Protein 3SBM (pdb70)

CATH classification: 3.40.366.10 (+1 more: 3.30.70.250)

B-factor: mean 16.33, std 6.88, range [7.67, 50.76]

Organism: Sorangium cellulosum (NCBI:txid56)

Structure (mmCIF, N/CA/C/O backbone):
data_3SBM
#
_entry.id   3SBM
#
_cell.length_a   43.030
_cell.length_b   54.010
_cell.length_c   120.710
_cell.angle_alpha   90.00
_cell.angle_beta   90.00
_cell.angle_gamma   90.00
#
_symmetry.space_group_name_H-M   'P 21 21 21'
#
loop_
_entity.id
_entity.type
_entity.pdbx_description
1 polymer 'DisD protein'
2 non-polymer 'ACETATE ION'
3 non-polymer 'HEXAETHYLENE GLYCOL'
4 water water
#
loop_
_atom_site.group_PDB
_atom_site.id
_atom_site.type_symbol
_atom_site.label_atom_id
_atom_site.label_alt_id
_atom_site.label_comp_id
_atom_site.label_asym_id
_atom_site.label_entity_id
_atom_site.label_seq_id
_atom_site.pdbx_PDB_ins_code
_atom_site.Cartn_x
_atom_site.Cartn_y
_atom_site.Cartn_z
_atom_site.occupancy
_atom_site.B_iso_or_equiv
_atom_site.auth_seq_id
_atom_site.auth_comp_id
_atom_site.auth_asym_id
_atom_site.auth_atom_id
_atom_site.pdbx_PDB_model_num
ATOM 1 N N . MET A 1 1 ? 30.510 12.072 32.232 1.00 24.13 1 MET A N 1
ATOM 2 C CA . MET A 1 1 ? 30.181 12.044 30.772 1.00 21.01 1 MET A CA 1
ATOM 3 C C . MET A 1 1 ? 31.206 12.888 30.021 1.00 18.24 1 MET A C 1
ATOM 4 O O . MET A 1 1 ? 31.976 13.606 30.630 1.00 17.63 1 MET A O 1
ATOM 9 N N . LYS A 1 2 ? 31.148 12.822 28.688 1.00 15.64 2 LYS A N 1
ATOM 10 C CA . LYS A 1 2 ? 32.152 13.434 27.791 1.00 14.48 2 LYS A CA 1
ATOM 11 C C . LYS A 1 2 ? 31.469 14.273 26.690 1.00 13.17 2 LYS A C 1
ATOM 12 O O . LYS A 1 2 ? 30.441 13.875 26.172 1.00 13.42 2 LYS A O 1
ATOM 18 N N . ALA A 1 3 ? 32.054 15.415 26.399 1.00 10.81 3 ALA A N 1
ATOM 19 C CA . ALA A 1 3 ? 31.618 16.248 25.301 1.00 10.31 3 ALA A CA 1
ATOM 20 C C . ALA A 1 3 ? 32.768 16.477 24.338 1.00 10.45 3 ALA A C 1
ATOM 21 O O . ALA A 1 3 ? 33.905 16.665 24.762 1.00 12.36 3 ALA A O 1
ATOM 23 N N . TYR A 1 4 ? 32.471 16.498 23.032 1.00 10.03 4 TYR A N 1
ATOM 24 C CA . TYR A 1 4 ? 33.455 16.936 22.021 1.00 10.31 4 TYR A CA 1
ATOM 25 C C . TYR A 1 4 ? 33.155 18.371 21.602 1.00 9.85 4 TYR A C 1
ATOM 26 O O . TYR A 1 4 ? 31.997 18.734 21.422 1.00 10.57 4 TYR A O 1
ATOM 35 N N . MET A 1 5 ? 34.206 19.175 21.512 1.00 9.53 5 MET A N 1
ATOM 36 C CA . MET A 1 5 ? 34.147 20.585 21.196 1.00 9.16 5 MET A CA 1
ATOM 37 C C . MET A 1 5 ? 34.847 20.798 19.848 1.00 9.32 5 MET A C 1
ATOM 38 O O . MET A 1 5 ? 36.016 20.429 19.719 1.00 10.21 5 MET A O 1
ATOM 43 N N . PHE A 1 6 ? 34.198 21.479 18.933 1.00 8.46 6 PHE A N 1
ATOM 44 C CA . PHE A 1 6 ? 34.714 21.635 17.563 1.00 8.88 6 PHE A CA 1
ATOM 45 C C . PHE A 1 6 ? 35.112 23.085 17.313 1.00 7.72 6 PHE A C 1
ATOM 46 O O . PHE A 1 6 ? 34.266 23.961 17.407 1.00 8.18 6 PHE A O 1
ATOM 54 N N . PRO A 1 7 ? 36.388 23.337 16.963 1.00 7.89 7 PRO A N 1
ATOM 55 C CA . PRO A 1 7 ? 36.876 24.724 16.840 1.00 8.83 7 PRO A CA 1
ATOM 56 C C . PRO A 1 7 ? 36.511 25.382 15.526 1.00 9.44 7 PRO A C 1
ATOM 57 O O . PRO A 1 7 ? 36.131 24.720 14.521 1.00 10.46 7 PRO A O 1
ATOM 61 N N . GLY A 1 8 ? 36.595 26.708 15.539 1.00 9.72 8 GLY A N 1
ATOM 62 C CA . GLY A 1 8 ? 36.248 27.522 14.389 1.00 9.57 8 GLY A CA 1
ATOM 63 C C . GLY A 1 8 ? 37.330 28.490 13.981 1.00 8.89 8 GLY A C 1
ATOM 64 O O . GLY A 1 8 ? 38.510 28.318 14.234 1.00 10.22 8 GLY A O 1
ATOM 65 N N . GLN A 1 9 ? 36.888 29.543 13.281 1.00 10.13 9 GLN A N 1
ATOM 66 C CA . GLN A 1 9 ? 37.796 30.541 12.698 1.00 10.75 9 GLN A CA 1
ATOM 67 C C . GLN A 1 9 ? 38.806 31.030 13.722 1.00 11.07 9 GLN A C 1
ATOM 68 O O . GLN A 1 9 ? 38.455 31.357 14.870 1.00 12.71 9 GLN A O 1
ATOM 74 N N . GLY A 1 10 ? 40.056 31.114 13.314 1.00 11.06 10 GLY A N 1
ATOM 75 C CA . GLY A 1 10 ? 41.136 31.550 14.211 1.00 12.48 10 GLY A CA 1
ATOM 76 C C . GLY A 1 10 ? 41.953 30.408 14.753 1.00 13.46 10 GLY A C 1
ATOM 77 O O . GLY A 1 10 ? 43.102 30.615 15.164 1.00 15.66 10 GLY A O 1
ATOM 78 N N . SER A 1 11 ? 41.420 29.185 14.704 1.00 11.61 11 SER A N 1
ATOM 79 C CA . SER A 1 11 ? 42.124 28.033 15.244 1.00 11.71 11 SER A CA 1
ATOM 80 C C . SER A 1 11 ? 42.942 27.305 14.195 1.00 12.19 11 SER A C 1
ATOM 81 O O . SER A 1 11 ? 43.751 26.431 14.523 1.00 13.31 11 SER A O 1
ATOM 84 N N . GLN A 1 12 ? 42.780 27.688 12.936 1.00 11.28 12 GLN A N 1
ATOM 85 C CA . GLN A 1 12 ? 43.484 27.027 11.841 1.00 12.08 12 GLN A CA 1
ATOM 86 C C . GLN A 1 12 ? 44.967 27.281 11.873 1.00 13.21 12 GLN A C 1
ATOM 87 O O . GLN A 1 12 ? 45.439 28.295 12.445 1.00 14.02 12 GLN A O 1
ATOM 93 N N . ALA A 1 13 ? 45.728 26.362 11.286 1.00 12.17 13 ALA A N 1
ATOM 94 C CA . ALA A 1 13 ? 47.167 26.540 11.129 1.00 14.20 13 ALA A CA 1
ATOM 95 C C . ALA A 1 13 ? 47.646 25.705 9.960 1.00 14.28 13 ALA A C 1
ATOM 96 O O . ALA A 1 13 ? 47.121 24.606 9.735 1.00 14.15 13 ALA A O 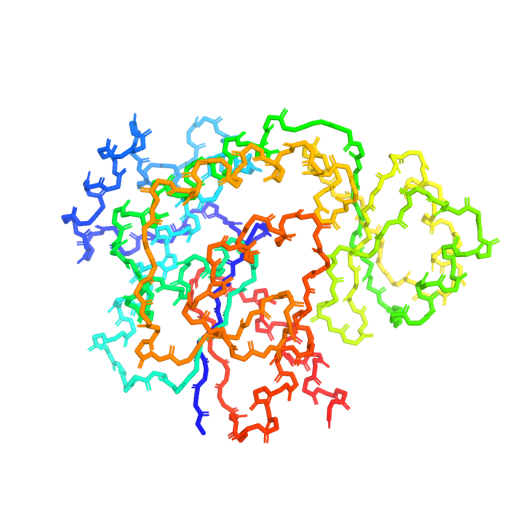1
ATOM 98 N N . LYS A 1 14 ? 48.639 26.187 9.241 1.00 15.83 14 LYS A N 1
ATOM 99 C CA . LYS A 1 14 ? 49.286 25.379 8.249 1.00 16.11 14 LYS A CA 1
ATOM 100 C C . LYS A 1 14 ? 49.779 24.072 8.894 1.00 17.17 14 LYS A C 1
ATOM 101 O O . LYS A 1 14 ? 50.335 24.074 10.025 1.00 18.70 14 LYS A O 1
ATOM 107 N N . GLY A 1 15 ? 49.545 22.958 8.203 1.00 16.93 15 GLY A N 1
ATOM 108 C CA . GLY A 1 15 ? 49.838 21.619 8.702 1.00 17.33 15 GLY A CA 1
ATOM 109 C C . GLY A 1 15 ? 48.674 20.901 9.358 1.00 16.63 15 GLY A C 1
ATOM 110 O O . GLY A 1 15 ? 48.733 19.684 9.622 1.00 17.98 15 GLY A O 1
ATOM 111 N N . MET A 1 16 ? 47.603 21.623 9.630 1.00 14.68 16 MET A N 1
ATOM 112 C CA . MET A 1 16 ? 46.412 21.004 10.222 1.00 15.06 16 MET A CA 1
ATOM 113 C C . MET A 1 16 ? 45.953 19.810 9.395 1.00 16.07 16 MET A C 1
ATOM 114 O O . MET A 1 16 ? 45.914 19.858 8.170 1.00 16.14 16 MET A O 1
ATOM 119 N N . GLY A 1 17 ? 45.583 18.736 10.073 1.00 16.59 17 GLY A N 1
ATOM 120 C CA . GLY A 1 17 ? 44.962 17.610 9.400 1.00 16.83 17 GLY A CA 1
ATOM 121 C C . GLY A 1 17 ? 45.870 16.637 8.699 1.00 18.69 17 GLY A C 1
ATOM 122 O O . GLY A 1 17 ? 45.382 15.702 8.090 1.00 18.79 17 GLY A O 1
ATOM 123 N N . ARG A 1 18 ? 47.182 16.838 8.753 1.00 19.46 18 ARG A N 1
ATOM 124 C CA . ARG A 1 18 ? 48.070 16.112 7.840 1.00 21.80 18 ARG A CA 1
ATOM 125 C C . ARG A 1 18 ? 47.889 14.599 7.846 1.00 21.43 18 ARG A C 1
ATOM 126 O O . ARG A 1 18 ? 47.714 14.034 6.768 1.00 24.12 18 ARG A O 1
ATOM 134 N N . ALA A 1 19 ? 47.809 13.957 9.011 1.00 20.81 19 ALA A N 1
ATOM 135 C CA . ALA A 1 19 ? 47.614 12.488 9.044 1.00 21.06 19 ALA A CA 1
ATOM 136 C C . ALA A 1 19 ? 46.221 11.983 8.566 1.00 19.42 19 ALA A C 1
ATOM 137 O O . ALA A 1 19 ? 46.026 10.860 8.057 1.00 22.05 19 ALA A O 1
ATOM 139 N N . LEU A 1 20 ? 45.249 12.864 8.673 1.00 14.94 20 LEU A N 1
ATOM 140 C CA . LEU A 1 20 ? 43.862 12.504 8.414 1.00 14.37 20 LEU A CA 1
ATOM 141 C C . LEU A 1 20 ? 43.549 12.349 6.918 1.00 14.27 20 LEU A C 1
ATOM 142 O O . LEU A 1 20 ? 42.730 11.525 6.545 1.00 13.72 20 LEU A O 1
ATOM 147 N N . PHE A 1 21 ? 44.223 13.087 6.048 1.00 13.78 21 PHE A N 1
ATOM 148 C CA . PHE A 1 21 ? 43.890 13.013 4.639 1.00 14.26 21 PHE A CA 1
ATOM 149 C C . PHE A 1 21 ? 44.186 11.633 4.093 1.00 15.67 21 PHE A C 1
ATOM 150 O O . PHE A 1 21 ? 43.446 11.121 3.256 1.00 18.50 21 PHE A O 1
ATOM 158 N N . ASP A 1 22 ? 45.258 11.016 4.555 1.00 15.33 22 ASP A N 1
ATOM 159 C CA . ASP A 1 22 ? 45.613 9.680 4.086 1.00 16.67 22 ASP A CA 1
ATOM 160 C C . ASP A 1 22 ? 44.789 8.593 4.756 1.00 14.30 22 ASP A C 1
ATOM 161 O O . ASP A 1 22 ? 44.611 7.521 4.197 1.00 15.58 22 ASP A O 1
ATOM 166 N N . ALA A 1 23 ? 44.259 8.890 5.931 1.00 13.96 23 ALA A N 1
ATOM 167 C CA . ALA A 1 23 ? 43.420 7.931 6.621 1.00 12.94 23 ALA A CA 1
ATOM 168 C C . ALA A 1 23 ? 42.019 7.876 6.069 1.00 12.93 23 ALA A C 1
ATOM 169 O O . ALA A 1 23 ? 41.347 6.867 6.221 1.00 14.34 23 ALA A O 1
ATOM 171 N N . PHE A 1 24 ? 41.568 8.948 5.436 1.00 12.77 24 PHE A N 1
ATOM 172 C CA . PHE A 1 24 ? 40.216 9.045 4.882 1.00 12.80 24 PHE A CA 1
ATOM 173 C C . PHE A 1 24 ? 40.301 9.542 3.439 1.00 11.98 24 PHE A C 1
ATOM 174 O O . PHE A 1 24 ? 39.842 10.633 3.116 1.00 13.10 24 PHE A O 1
ATOM 182 N N . PRO A 1 25 ? 40.879 8.740 2.536 1.00 12.34 25 PRO A N 1
ATOM 183 C CA . PRO A 1 25 ? 41.165 9.235 1.187 1.00 12.58 25 PRO A CA 1
ATOM 184 C C . PRO A 1 25 ? 39.891 9.451 0.377 1.00 11.80 25 PRO A C 1
ATOM 185 O O . PRO A 1 25 ? 39.866 10.388 -0.414 1.00 12.61 25 PRO A O 1
ATOM 189 N N . ALA A 1 26 ? 38.872 8.601 0.522 1.00 11.92 26 ALA A N 1
ATOM 190 C CA . ALA A 1 26 ? 37.626 8.840 -0.237 1.00 12.49 26 ALA A CA 1
ATOM 191 C C . ALA A 1 26 ? 36.963 10.139 0.179 1.00 11.58 26 ALA A C 1
ATOM 192 O O . ALA A 1 26 ? 36.598 10.939 -0.649 1.00 12.13 26 ALA A O 1
ATOM 194 N N . LEU A 1 27 ? 36.808 10.371 1.476 1.00 11.42 27 LEU A N 1
ATOM 195 C CA . LEU A 1 27 ? 36.210 11.630 1.925 1.00 11.49 27 LEU A CA 1
ATOM 196 C C . LEU A 1 27 ? 37.047 12.820 1.517 1.00 11.17 27 LEU A C 1
ATOM 197 O O . LEU A 1 27 ? 36.496 13.871 1.148 1.00 11.06 27 LEU A O 1
ATOM 202 N N . THR A 1 28 ? 38.364 12.713 1.549 1.00 11.33 28 THR A N 1
ATOM 203 C CA . THR A 1 28 ? 39.233 13.817 1.130 1.00 11.30 28 THR A CA 1
ATOM 204 C C . THR A 1 28 ? 38.983 14.130 -0.354 1.00 11.57 28 THR A C 1
ATOM 205 O O . THR A 1 28 ? 38.817 15.298 -0.746 1.00 11.50 28 THR A O 1
ATOM 209 N N . ALA A 1 29 ? 38.891 13.090 -1.191 1.00 11.61 29 ALA A N 1
ATOM 210 C CA . ALA A 1 29 ? 38.668 13.304 -2.618 1.00 12.48 29 ALA A CA 1
ATOM 211 C C . ALA A 1 29 ? 37.283 13.923 -2.865 1.00 12.17 29 ALA A C 1
ATOM 212 O O . ALA A 1 29 ? 37.135 14.774 -3.761 1.00 13.55 29 ALA A O 1
ATOM 214 N N . ARG A 1 30 ? 36.300 13.503 -2.088 1.00 12.11 30 ARG A N 1
ATOM 215 C CA . ARG A 1 30 ? 34.939 14.029 -2.225 1.00 12.30 30 ARG A CA 1
ATOM 216 C C . ARG A 1 30 ? 34.900 15.485 -1.818 1.00 13.15 30 ARG A C 1
ATOM 217 O O . ARG A 1 30 ? 34.199 16.289 -2.436 1.00 14.01 30 ARG A O 1
ATOM 225 N N . ALA A 1 31 ? 35.663 15.863 -0.798 1.00 12.43 31 ALA A N 1
ATOM 226 C CA . ALA A 1 31 ? 35.782 17.277 -0.443 1.00 12.95 31 ALA A CA 1
ATOM 227 C C . ALA A 1 31 ? 36.396 18.058 -1.577 1.00 13.75 31 ALA A C 1
ATOM 228 O O . ALA A 1 31 ? 35.914 19.136 -1.903 1.00 13.52 31 ALA A O 1
ATOM 230 N N . ASP A 1 32 ? 37.450 17.553 -2.175 1.00 14.06 32 ASP A N 1
ATOM 231 C CA . ASP A 1 32 ? 38.066 18.244 -3.329 1.00 15.53 32 ASP A CA 1
ATOM 232 C C . ASP A 1 32 ? 37.073 18.423 -4.445 1.00 16.65 32 ASP A C 1
ATOM 233 O O . ASP A 1 32 ? 37.090 19.431 -5.141 1.00 17.46 32 ASP A O 1
ATOM 238 N N . GLY A 1 33 ? 36.210 17.449 -4.636 1.00 17.03 33 GLY A N 1
ATOM 239 C CA . GLY A 1 33 ? 35.173 17.548 -5.676 1.00 18.38 33 GLY A CA 1
ATOM 240 C C . GLY A 1 33 ? 34.171 18.672 -5.420 1.00 19.04 33 GLY A C 1
ATOM 241 O O . GLY A 1 33 ? 33.854 19.424 -6.329 1.00 21.30 33 GLY A O 1
ATOM 242 N N . VAL A 1 34 ? 33.725 18.816 -4.180 1.00 17.29 34 VAL A N 1
ATOM 243 C CA . VAL A 1 34 ? 32.797 19.889 -3.775 1.00 16.95 34 VAL A CA 1
ATOM 244 C C . VAL A 1 34 ? 33.475 21.262 -3.899 1.00 17.05 34 VAL A C 1
ATOM 245 O O . VAL A 1 34 ? 32.873 22.221 -4.386 1.00 17.26 34 VAL A O 1
ATOM 249 N N . LEU A 1 35 ? 34.751 21.360 -3.526 1.00 15.19 35 LEU A N 1
ATOM 250 C CA . LEU A 1 35 ? 35.423 22.642 -3.355 1.00 16.02 35 LEU A CA 1
ATOM 251 C C . LEU A 1 35 ? 36.091 23.172 -4.603 1.00 15.72 35 LEU A C 1
ATOM 252 O O . LEU A 1 35 ? 36.265 24.372 -4.758 1.00 18.23 35 LEU A O 1
ATOM 257 N N . GLY A 1 36 ? 36.513 22.260 -5.465 1.00 16.09 36 GLY A N 1
ATOM 258 C CA . GLY A 1 36 ? 37.205 22.602 -6.702 1.00 17.53 36 GLY A CA 1
ATOM 259 C C . GLY A 1 36 ? 38.694 22.806 -6.545 1.00 17.55 36 GLY A C 1
ATOM 260 O O . GLY A 1 36 ? 39.350 23.381 -7.421 1.00 20.18 36 GLY A O 1
ATOM 261 N N . TYR A 1 37 ? 39.245 22.382 -5.400 1.00 17.07 37 TYR A N 1
ATOM 262 C CA . TYR A 1 37 ? 40.692 22.480 -5.141 1.00 17.08 37 TYR A CA 1
ATOM 263 C C . TYR A 1 37 ? 41.092 21.377 -4.151 1.00 16.13 37 TYR A C 1
ATOM 264 O O . TYR A 1 37 ? 40.228 20.778 -3.553 1.00 16.68 37 TYR A O 1
ATOM 273 N N . SER A 1 38 ? 42.399 21.154 -3.984 1.00 16.58 38 SER A N 1
ATOM 274 C CA . SER A 1 38 ? 42.924 20.145 -3.058 1.00 16.00 38 SER A CA 1
ATOM 275 C C . SER A 1 38 ? 42.853 20.661 -1.610 1.00 14.25 38 SER A C 1
ATOM 276 O O . SER A 1 38 ? 43.509 21.648 -1.226 1.00 14.59 38 SER A O 1
ATOM 279 N N . ILE A 1 39 ? 42.017 20.021 -0.809 1.00 13.68 39 ILE A N 1
ATOM 280 C CA . ILE A 1 39 ? 41.929 20.364 0.595 1.00 12.79 39 ILE A CA 1
ATOM 281 C C . ILE A 1 39 ? 43.220 19.996 1.344 1.00 13.01 39 ILE A C 1
ATOM 282 O O . ILE A 1 39 ? 43.633 20.695 2.271 1.00 13.67 39 ILE A O 1
ATOM 287 N N . ARG A 1 40 ? 43.852 18.906 0.952 1.00 13.67 40 ARG A N 1
ATOM 288 C CA . ARG A 1 40 ? 45.139 18.548 1.526 1.00 13.96 40 ARG A CA 1
ATOM 289 C C . ARG A 1 40 ? 46.148 19.656 1.277 1.00 15.26 40 ARG A C 1
ATOM 290 O O . ARG A 1 40 ? 46.826 20.068 2.210 1.00 14.44 40 ARG A O 1
ATOM 298 N N . ALA A 1 41 ? 46.268 20.143 0.047 1.00 14.56 41 ALA A N 1
ATOM 299 C CA . ALA A 1 41 ? 47.238 21.164 -0.266 1.00 15.27 41 ALA A CA 1
ATOM 300 C C . ALA A 1 41 ? 46.932 22.446 0.512 1.00 15.80 41 ALA A C 1
ATOM 301 O O . ALA A 1 41 ? 47.849 23.117 1.031 1.00 15.86 41 ALA A O 1
ATOM 303 N N . LEU A 1 42 ? 45.660 22.849 0.579 1.00 13.97 42 LEU A N 1
ATOM 304 C CA . LEU A 1 42 ? 45.333 24.049 1.314 1.00 13.84 42 LEU A CA 1
ATOM 305 C C . LEU A 1 42 ? 45.806 23.974 2.769 1.00 14.55 42 LEU A C 1
ATOM 306 O O . LEU A 1 42 ? 46.380 24.927 3.303 1.00 14.54 42 LEU A O 1
ATOM 311 N N . CYS A 1 43 ? 45.532 22.852 3.410 1.00 14.35 43 CYS A N 1
ATOM 312 C CA . CYS A 1 43 ? 45.829 22.703 4.839 1.00 13.89 43 CYS A CA 1
ATOM 313 C C . CYS A 1 43 ? 47.307 22.487 5.092 1.00 15.13 43 CYS A C 1
ATOM 314 O O . CYS A 1 43 ? 47.826 23.074 6.063 1.00 16.95 43 CYS A O 1
ATOM 317 N N . GLN A 1 44 ? 47.995 21.735 4.230 1.00 16.24 44 GLN A N 1
ATOM 318 C CA . GLN A 1 44 ? 49.383 21.335 4.433 1.00 18.14 44 GLN A CA 1
ATOM 319 C C . GLN A 1 44 ? 50.349 22.414 3.997 1.00 18.99 44 GLN A C 1
ATOM 320 O O . GLN A 1 44 ? 51.348 22.702 4.680 1.00 20.23 44 GLN A O 1
ATOM 326 N N . ASP A 1 45 ? 50.130 22.947 2.798 1.00 17.60 45 ASP A N 1
ATOM 327 C CA . ASP A 1 45 ? 51.064 23.890 2.180 1.00 19.49 45 ASP A CA 1
ATOM 328 C C . ASP A 1 45 ? 50.563 25.326 2.110 1.00 19.42 45 ASP A C 1
ATOM 329 O O . ASP A 1 45 ? 51.361 26.245 1.939 1.00 20.86 45 ASP A O 1
ATOM 334 N N . ASP A 1 46 ? 49.254 25.522 2.163 1.00 19.82 46 ASP A N 1
ATOM 335 C CA . ASP A 1 46 ? 48.658 26.856 1.918 1.00 20.48 46 ASP A CA 1
ATOM 336 C C . ASP A 1 46 ? 49.375 27.641 0.773 1.00 21.55 46 ASP A C 1
ATOM 337 O O . ASP A 1 46 ? 49.835 28.775 0.976 1.00 20.86 46 ASP A O 1
ATOM 342 N N . PRO A 1 47 ? 49.465 27.058 -0.431 1.00 23.46 47 PRO A N 1
ATOM 343 C CA . PRO A 1 47 ? 50.338 27.576 -1.514 1.00 25.61 47 PRO A CA 1
ATOM 344 C C . PRO A 1 47 ? 49.902 28.936 -2.096 1.00 26.09 47 PRO A C 1
ATOM 345 O O . PRO A 1 47 ? 50.693 29.604 -2.774 1.00 27.85 47 PRO A O 1
ATOM 349 N N . ASP A 1 48 ? 48.657 29.327 -1.839 1.00 25.61 48 ASP A N 1
ATOM 350 C CA . ASP A 1 48 ? 48.115 30.618 -2.305 1.00 26.37 48 ASP A CA 1
ATOM 351 C C . ASP A 1 48 ? 47.842 31.579 -1.153 1.00 24.92 48 ASP A C 1
ATOM 352 O O . ASP A 1 48 ? 47.179 32.609 -1.331 1.00 25.30 48 ASP A O 1
ATOM 357 N N . GLN A 1 49 ? 48.324 31.234 0.044 1.00 23.61 49 GLN A N 1
ATOM 358 C CA . GLN A 1 49 ? 48.146 32.035 1.251 1.00 22.74 49 GLN A CA 1
ATOM 359 C C . GLN A 1 49 ? 46.679 32.364 1.520 1.00 23.03 49 GLN A C 1
ATOM 360 O O . GLN A 1 49 ? 46.320 33.499 1.844 1.00 24.36 49 GLN A O 1
ATOM 366 N N . ARG A 1 50 ? 45.818 31.382 1.396 1.00 20.93 50 ARG A N 1
ATOM 367 C CA . ARG A 1 50 ? 44.424 31.708 1.661 1.00 21.69 50 ARG A CA 1
ATOM 368 C C . ARG A 1 50 ? 43.798 30.982 2.808 1.00 19.36 50 ARG A C 1
ATOM 369 O O . ARG A 1 50 ? 42.636 31.230 3.119 1.00 16.14 50 ARG A O 1
ATOM 377 N N . LEU A 1 51 ? 44.561 30.194 3.545 1.00 17.85 51 LEU A N 1
ATOM 378 C CA . LEU A 1 51 ? 44.032 29.493 4.681 1.00 17.96 51 LEU A CA 1
ATOM 379 C C . LEU A 1 51 ? 43.467 30.479 5.735 1.00 17.46 51 LEU A C 1
ATOM 380 O O . LEU A 1 51 ? 42.525 30.133 6.428 1.00 18.35 51 LEU A O 1
ATOM 385 N N . SER A 1 52 ? 43.997 31.713 5.803 1.00 17.45 52 SER A N 1
ATOM 386 C CA . SER A 1 52 ? 43.547 32.756 6.741 1.00 18.30 52 SER A CA 1
ATOM 387 C C . SER A 1 52 ? 42.238 33.468 6.303 1.00 16.28 52 SER A C 1
ATOM 388 O O . SER A 1 52 ? 41.679 34.252 7.053 1.00 18.16 52 SER A O 1
ATOM 391 N N . GLN A 1 53 ? 41.835 33.251 5.057 1.00 13.99 53 GLN A N 1
ATOM 392 C CA . GLN A 1 53 ? 40.655 33.925 4.469 1.00 13.23 53 GLN A CA 1
ATOM 393 C C . GLN A 1 53 ? 39.454 33.003 4.660 1.00 12.38 53 GLN A C 1
ATOM 394 O O . GLN A 1 53 ? 39.483 31.875 4.189 1.00 11.66 53 GLN A O 1
ATOM 400 N N . THR A 1 54 ? 38.398 33.489 5.313 1.00 12.27 54 THR A N 1
ATOM 401 C CA . THR A 1 54 ? 37.335 32.655 5.844 1.00 11.82 54 THR A CA 1
ATOM 402 C C . THR A 1 54 ? 36.620 31.842 4.756 1.00 11.48 54 THR A C 1
ATOM 403 O O . THR A 1 54 ? 36.108 30.775 5.051 1.00 10.47 54 THR A O 1
ATOM 407 N N . GLN A 1 55 ? 36.551 32.315 3.512 1.00 11.31 55 GLN A N 1
ATOM 408 C CA . GLN A 1 55 ? 35.917 31.516 2.432 1.00 12.28 55 GLN A CA 1
ATOM 409 C C . GLN A 1 55 ? 36.657 30.182 2.252 1.00 11.38 55 GLN A C 1
ATOM 410 O O . GLN A 1 55 ? 36.058 29.209 1.800 1.00 12.73 55 GLN A O 1
ATOM 416 N N . PHE A 1 56 ? 37.955 30.161 2.584 1.00 11.40 56 PHE A N 1
ATOM 417 C CA . PHE A 1 56 ? 38.770 28.936 2.560 1.00 11.18 56 PHE A CA 1
ATOM 418 C C . PHE A 1 56 ? 38.937 28.306 3.935 1.00 10.61 56 PHE A C 1
ATOM 419 O O . PHE A 1 56 ? 38.960 27.065 4.068 1.00 11.52 56 PHE A O 1
ATOM 427 N N . THR A 1 57 ? 39.021 29.128 4.984 1.00 10.24 57 THR A N 1
ATOM 428 C CA . THR A 1 57 ? 39.226 28.592 6.299 1.00 9.92 57 THR A CA 1
ATOM 429 C C . THR A 1 57 ? 38.048 27.722 6.680 1.00 9.35 57 THR A C 1
ATOM 430 O O . THR A 1 57 ? 38.217 26.730 7.390 1.00 9.98 57 THR A O 1
ATOM 434 N N . GLN A 1 58 ? 36.817 28.157 6.392 1.00 8.97 58 GLN A N 1
ATOM 435 C CA . GLN A 1 58 ? 35.648 27.420 6.829 1.00 8.93 58 GLN A CA 1
ATOM 436 C C . GLN A 1 58 ? 35.627 25.981 6.295 1.00 9.35 58 GLN A C 1
ATOM 437 O O . GLN A 1 58 ? 35.480 25.036 7.087 1.00 8.85 58 GLN A O 1
ATOM 443 N N . PRO A 1 59 ? 35.813 25.802 4.966 1.00 9.70 59 PRO A N 1
ATOM 444 C CA . PRO A 1 59 ? 35.941 24.406 4.499 1.00 9.96 59 PRO A CA 1
ATOM 445 C C . PRO A 1 59 ? 37.115 23.650 5.117 1.00 9.47 59 PRO A C 1
ATOM 446 O O . PRO A 1 59 ? 36.963 22.451 5.428 1.00 10.19 59 PRO A O 1
ATOM 450 N N . ALA A 1 60 ? 38.276 24.264 5.314 1.00 9.77 60 ALA A N 1
ATOM 451 C CA . ALA A 1 60 ? 39.434 23.571 5.865 1.00 10.75 60 ALA A CA 1
ATOM 452 C C . ALA A 1 60 ? 39.127 23.080 7.271 1.00 10.34 60 ALA A C 1
ATOM 453 O O . ALA A 1 60 ? 39.378 21.937 7.596 1.00 10.67 60 ALA A O 1
ATOM 455 N N . LEU A 1 61 ? 38.570 23.934 8.102 1.00 9.00 61 LEU A N 1
ATOM 456 C CA . LEU A 1 61 ? 38.213 23.571 9.456 1.00 8.53 61 LEU A CA 1
ATOM 457 C C . LEU A 1 61 ? 37.121 22.526 9.443 1.00 8.25 61 LEU A C 1
ATOM 458 O O . LEU A 1 61 ? 37.161 21.586 10.256 1.00 9.32 61 LEU A O 1
ATOM 463 N N . TYR A 1 62 ? 36.086 22.643 8.605 1.00 8.49 62 TYR A N 1
ATOM 464 C CA . TYR A 1 62 ? 35.047 21.638 8.599 1.00 8.76 62 TYR A CA 1
ATOM 465 C C . TYR A 1 62 ? 35.622 20.282 8.265 1.00 8.84 62 TYR A C 1
ATOM 466 O O . TYR A 1 62 ? 35.287 19.273 8.895 1.00 8.64 62 TYR A O 1
ATOM 475 N N . VAL A 1 63 ? 36.463 20.206 7.237 1.00 8.96 63 VAL A N 1
ATOM 476 C CA . VAL A 1 63 ? 37.039 18.894 6.862 1.00 8.96 63 VAL A CA 1
ATOM 477 C C . VAL A 1 63 ? 37.922 18.326 7.969 1.00 9.49 63 VAL A C 1
ATOM 478 O O . VAL A 1 63 ? 37.796 17.171 8.349 1.00 9.76 63 VAL A O 1
ATOM 482 N N . VAL A 1 64 ? 38.815 19.122 8.511 1.00 8.20 64 VAL A N 1
ATOM 483 C CA . VAL A 1 64 ? 39.681 18.633 9.578 1.00 8.77 64 VAL A CA 1
ATOM 484 C C . VAL A 1 64 ? 38.885 18.210 10.800 1.00 9.01 64 VAL A C 1
ATOM 485 O O . VAL A 1 64 ? 39.157 17.156 11.367 1.00 9.13 64 VAL A O 1
ATOM 489 N N . ASN A 1 65 ? 37.908 19.021 11.179 1.00 8.19 65 ASN A N 1
ATOM 490 C CA . ASN A 1 65 ? 37.061 18.654 12.316 1.00 8.67 65 ASN A CA 1
ATOM 491 C C . ASN A 1 65 ? 36.291 17.359 12.063 1.00 9.35 65 ASN A C 1
ATOM 492 O O . ASN A 1 65 ? 36.158 16.514 12.975 1.00 9.72 65 ASN A O 1
ATOM 497 N N . ALA A 1 66 ? 35.770 17.170 10.855 1.00 9.73 66 ALA A N 1
ATOM 498 C CA . ALA A 1 66 ? 34.913 15.996 10.551 1.00 9.20 66 ALA A CA 1
ATOM 499 C C . ALA A 1 66 ? 35.771 14.753 10.537 1.00 10.68 66 ALA A C 1
ATOM 500 O O . ALA A 1 66 ? 35.404 13.708 11.112 1.00 10.88 66 ALA A O 1
ATOM 502 N N . LEU A 1 67 ? 36.923 14.811 9.891 1.00 10.16 67 LEU A N 1
ATOM 503 C CA . LEU A 1 67 ? 37.805 13.664 9.871 1.00 11.77 67 LEU A CA 1
ATOM 504 C C . LEU A 1 67 ? 38.353 13.360 11.255 1.00 10.88 67 LEU A C 1
ATOM 505 O O . LEU A 1 67 ? 38.541 12.186 11.616 1.00 11.07 67 LEU A O 1
ATOM 510 N N . SER A 1 68 ? 38.643 14.393 12.043 1.00 10.22 68 SER A N 1
ATOM 511 C CA . SER A 1 68 ? 39.093 14.195 13.431 1.00 10.19 68 SE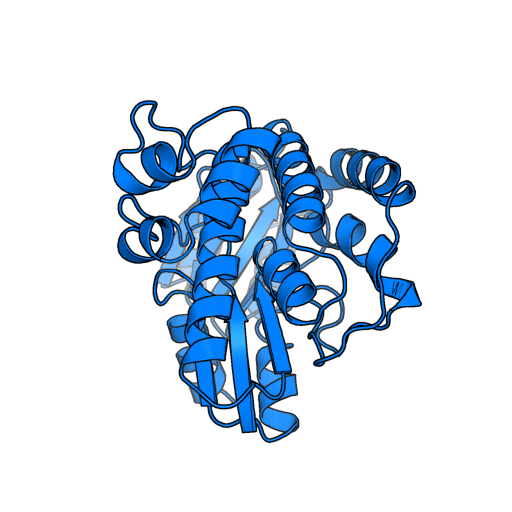R A CA 1
ATOM 512 C C . SER A 1 68 ? 38.022 13.472 14.232 1.00 9.64 68 SER A C 1
ATOM 513 O O . SER A 1 68 ? 38.355 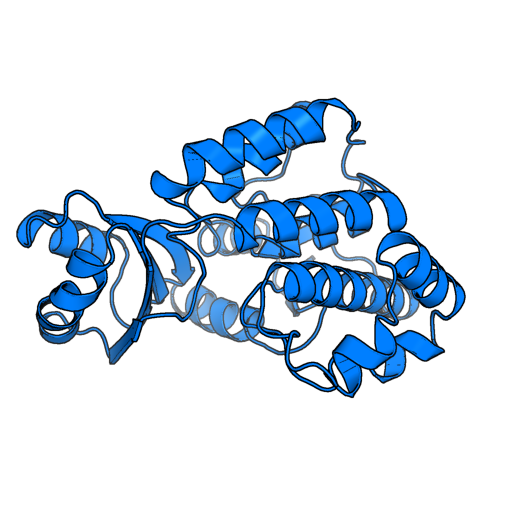12.576 15.022 1.00 10.45 68 SER A O 1
ATOM 516 N N . TYR A 1 69 ? 36.769 13.811 14.013 1.00 9.49 69 TYR A N 1
ATOM 517 C CA . TYR A 1 69 ? 35.654 13.120 14.657 1.00 10.44 69 TYR A CA 1
ATOM 518 C C . TYR A 1 69 ? 35.600 11.658 14.255 1.00 9.84 69 TYR A C 1
ATOM 519 O O . TYR A 1 69 ? 35.449 10.766 15.098 1.00 10.54 69 TYR A O 1
ATOM 528 N N . LEU A 1 70 ? 35.684 11.395 12.949 1.00 10.50 70 LEU A N 1
ATOM 529 C CA . LEU A 1 70 ? 35.664 10.010 12.458 1.00 11.05 70 LEU A CA 1
ATOM 530 C C . LEU A 1 70 ? 36.788 9.186 13.035 1.00 12.00 70 LEU A C 1
ATOM 531 O O . LEU A 1 70 ? 36.602 8.029 13.391 1.00 13.15 70 LEU A O 1
ATOM 536 N N . LYS A 1 71 ? 37.970 9.757 13.178 1.00 11.59 71 LYS A N 1
ATOM 537 C CA . LYS A 1 71 ? 39.093 9.057 13.795 1.00 13.35 71 LYS A CA 1
ATOM 538 C C . LYS A 1 71 ? 38.763 8.787 15.267 1.00 12.36 71 LYS A C 1
ATOM 539 O O . LYS A 1 71 ? 39.000 7.671 15.749 1.00 14.22 71 LYS A O 1
ATOM 545 N N . ARG A 1 72 ? 38.232 9.766 15.995 1.00 12.38 72 ARG A N 1
ATOM 546 C CA . ARG A 1 72 ? 37.863 9.519 17.418 1.00 14.05 72 ARG A CA 1
ATOM 547 C C . ARG A 1 72 ? 36.790 8.448 17.536 1.00 13.86 72 ARG A C 1
ATOM 548 O O . ARG A 1 72 ? 36.851 7.653 18.479 1.00 14.79 72 ARG A O 1
ATOM 556 N N . ARG A 1 73 ? 35.828 8.420 16.629 1.00 14.09 73 ARG A N 1
ATOM 557 C CA . ARG A 1 73 ? 34.762 7.396 16.649 1.00 15.96 73 ARG A CA 1
ATOM 558 C C . ARG A 1 73 ? 35.378 6.003 16.451 1.00 16.92 73 ARG A C 1
ATOM 559 O O . ARG A 1 73 ? 34.912 4.994 17.017 1.00 17.38 73 ARG A O 1
ATOM 567 N N . GLU A 1 74 ? 36.473 5.914 15.712 1.00 16.81 74 GLU A N 1
ATOM 568 C CA . GLU A 1 74 ? 37.145 4.639 15.501 1.00 18.62 74 GLU A CA 1
ATOM 569 C C . GLU A 1 74 ? 37.901 4.174 16.723 1.00 19.03 74 GLU A C 1
ATOM 570 O O . GLU A 1 74 ? 38.129 2.967 16.868 1.00 21.51 74 GLU A O 1
ATOM 576 N N . GLU A 1 75 ? 38.288 5.089 17.614 1.00 18.09 75 GLU A N 1
ATOM 577 C CA . GLU A 1 75 ? 39.268 4.823 18.632 1.00 19.98 75 GLU A CA 1
ATOM 578 C C . GLU A 1 75 ? 38.776 4.882 20.089 1.00 18.67 75 GLU A C 1
ATOM 579 O O . GLU A 1 75 ? 39.388 4.305 20.997 1.00 20.32 75 GLU A O 1
ATOM 585 N N . GLU A 1 76 ? 37.621 5.517 20.296 1.00 18.30 76 GLU A N 1
ATOM 586 C CA . GLU A 1 76 ? 37.107 5.716 21.665 1.00 19.51 76 GLU A CA 1
ATOM 587 C C . GLU A 1 76 ? 35.582 5.638 21.716 1.00 17.91 76 GLU A C 1
ATOM 588 O O . GLU A 1 76 ? 34.921 5.693 20.715 1.00 17.58 76 GLU A O 1
ATOM 594 N N . ALA A 1 77 ? 35.058 5.484 22.931 1.00 18.82 77 ALA A N 1
ATOM 595 C CA . ALA A 1 77 ? 33.616 5.433 23.151 1.00 18.27 77 ALA A CA 1
ATOM 596 C C . ALA A 1 77 ? 32.968 6.729 22.660 1.00 18.16 77 ALA A C 1
ATOM 597 O O . ALA A 1 77 ? 33.611 7.773 22.603 1.00 17.04 77 ALA A O 1
ATOM 599 N N . PRO A 1 78 ? 31.709 6.679 22.274 1.00 17.23 78 PRO A N 1
ATOM 600 C CA . PRO A 1 78 ? 31.049 7.873 21.736 1.00 17.49 78 PRO A CA 1
ATOM 601 C C . PRO A 1 78 ? 30.857 8.962 22.787 1.00 15.12 78 PRO A C 1
ATOM 602 O O . PRO A 1 78 ? 30.710 8.677 23.972 1.00 16.36 78 PRO A O 1
ATOM 606 N N . PRO A 1 79 ? 30.883 10.232 22.349 1.00 14.30 79 PRO A N 1
ATOM 607 C CA . PRO A 1 79 ? 30.607 11.330 23.254 1.00 14.61 79 PRO A CA 1
ATOM 608 C C . PRO A 1 79 ? 29.132 11.390 23.631 1.00 15.12 79 PRO A C 1
ATOM 609 O O . PRO A 1 79 ? 28.282 10.920 22.883 1.00 15.29 79 PRO A O 1
ATOM 613 N N . ASP A 1 80 ? 28.871 11.954 24.780 1.00 13.47 80 ASP A N 1
ATOM 614 C CA . ASP A 1 80 ? 27.514 12.215 25.233 1.00 14.25 80 ASP A CA 1
ATOM 615 C C . ASP A 1 80 ? 26.899 13.486 24.670 1.00 13.05 80 ASP A C 1
ATOM 616 O O . ASP A 1 80 ? 25.673 13.573 24.552 1.00 13.75 80 ASP A O 1
ATOM 621 N N . PHE A 1 81 ? 27.735 14.476 24.371 1.00 11.78 81 PHE A N 1
ATOM 622 C CA . PHE A 1 81 ? 27.271 15.781 23.889 1.00 11.33 81 PHE A CA 1
ATOM 623 C C . PHE A 1 81 ? 28.269 16.327 22.899 1.00 10.40 81 PHE A C 1
ATOM 624 O O . PHE A 1 81 ? 29.454 15.927 22.927 1.00 10.08 81 PHE A O 1
ATOM 632 N N . LEU A 1 82 ? 27.804 17.221 22.039 1.00 9.81 82 LEU A N 1
ATOM 633 C CA . LEU A 1 82 ? 28.634 17.873 21.019 1.00 9.34 82 LEU A CA 1
ATOM 634 C C . LEU A 1 82 ? 28.399 19.365 21.100 1.00 10.14 82 LEU A C 1
ATOM 635 O O . LEU A 1 82 ? 27.269 19.788 21.332 1.00 11.18 82 LEU A O 1
ATOM 640 N N . ALA A 1 83 ? 29.421 20.162 20.850 1.00 9.85 83 ALA A N 1
ATOM 641 C CA . ALA A 1 83 ? 29.249 21.614 20.739 1.00 9.86 83 ALA A CA 1
ATOM 642 C C . ALA A 1 83 ? 30.335 22.165 19.841 1.00 9.38 83 ALA A C 1
ATOM 643 O O . ALA A 1 83 ? 31.487 21.739 19.936 1.00 10.23 83 ALA A O 1
ATOM 645 N N . GLY A 1 84 ? 30.001 23.059 18.950 1.00 8.57 84 GLY A N 1
ATOM 646 C CA . GLY A 1 84 ? 30.992 23.642 18.056 1.00 9.50 84 GLY A CA 1
ATOM 647 C C . GLY A 1 84 ? 30.943 25.140 18.127 1.00 7.67 84 GLY A C 1
ATOM 648 O O . GLY A 1 84 ? 29.874 25.739 18.288 1.00 9.67 84 GLY A O 1
ATOM 649 N N . HIS A 1 85 ? 32.091 25.777 17.922 1.00 8.22 85 HIS A N 1
ATOM 650 C CA . HIS A 1 85 ? 32.189 27.212 17.992 1.00 8.73 85 HIS A CA 1
ATOM 651 C C . HIS A 1 85 ? 31.996 27.804 16.585 1.00 9.67 85 HIS A C 1
ATOM 652 O O . HIS A 1 85 ? 32.924 27.740 15.786 1.00 10.03 85 HIS A O 1
ATOM 659 N N . SER A 1 86 ? 30.812 28.354 16.299 1.00 10.42 86 SER A N 1
ATOM 660 C CA . SER A 1 86 ? 30.462 29.016 15.043 1.00 11.14 86 SER A CA 1
ATOM 661 C C . SER A 1 86 ? 30.613 28.095 13.820 1.00 10.15 86 SER A C 1
ATOM 662 O O . SER A 1 86 ? 29.729 27.284 13.582 1.00 10.61 86 SER A O 1
ATOM 665 N N . LEU A 1 87 ? 31.668 28.162 13.039 1.00 9.77 87 LEU A N 1
ATOM 666 C CA . LEU A 1 87 ? 31.889 27.144 12.014 1.00 9.13 87 LEU A CA 1
ATOM 667 C C . LEU A 1 87 ? 31.820 25.748 12.588 1.00 8.68 87 LEU A C 1
ATOM 668 O O . LEU A 1 87 ? 31.247 24.822 11.992 1.00 9.14 87 LEU A O 1
ATOM 673 N N . GLY A 1 88 ? 32.321 25.564 13.812 1.00 8.28 88 GLY A N 1
ATOM 674 C CA . GLY A 1 88 ? 32.332 24.269 14.451 1.00 9.11 88 GLY A CA 1
ATOM 675 C C . GLY A 1 88 ? 30.977 23.665 14.650 1.00 8.94 88 GLY A C 1
ATOM 676 O O . GLY A 1 88 ? 30.865 22.417 14.792 1.00 10.30 88 GLY A O 1
ATOM 677 N N . GLU A 1 89 ? 29.912 24.477 14.693 1.00 9.24 89 GLU A N 1
ATOM 678 C CA . GLU A 1 89 ? 28.571 23.909 14.781 1.00 10.00 89 GLU A CA 1
ATOM 679 C C . GLU A 1 89 ? 28.275 22.956 13.650 1.00 9.41 89 GLU A C 1
ATOM 680 O O . GLU A 1 89 ? 27.541 21.980 13.819 1.00 10.14 89 GLU A O 1
ATOM 686 N N . PHE A 1 90 ? 28.770 23.256 12.459 1.00 9.80 90 PHE A N 1
ATOM 687 C CA . PHE A 1 90 ? 28.531 22.381 11.291 1.00 9.74 90 PHE A CA 1
ATOM 688 C C . PHE A 1 90 ? 29.184 21.040 11.467 1.00 10.34 90 PHE A C 1
ATOM 689 O O . PHE A 1 90 ? 28.612 20.016 11.094 1.00 10.06 90 PHE A O 1
ATOM 697 N N . SER A 1 91 ? 30.388 21.035 12.020 1.00 10.99 91 SER A N 1
ATOM 698 C CA . SER A 1 91 ? 31.034 19.802 12.407 1.00 11.71 91 SER A CA 1
ATOM 699 C C . SER A 1 91 ? 30.280 19.008 13.433 1.00 10.74 91 SER A C 1
ATOM 700 O O . SER A 1 91 ? 30.159 17.784 13.321 1.00 11.31 91 SER A O 1
ATOM 703 N N . ALA A 1 92 ? 29.744 19.709 14.424 1.00 9.86 92 ALA A N 1
ATOM 704 C CA . ALA A 1 92 ? 28.971 19.057 15.457 1.00 9.91 92 ALA A CA 1
ATOM 705 C C . ALA A 1 92 ? 27.704 18.432 14.872 1.00 9.59 92 ALA A C 1
ATOM 706 O O . ALA A 1 92 ? 27.310 17.298 15.240 1.00 10.69 92 ALA A O 1
ATOM 708 N N . LEU A 1 93 ? 26.998 19.177 14.003 1.00 9.47 93 LEU A N 1
ATOM 709 C CA . LEU A 1 93 ? 25.792 18.651 13.383 1.00 9.49 93 LEU A CA 1
ATOM 710 C C . LEU A 1 93 ? 26.060 17.458 12.471 1.00 9.77 93 LEU A C 1
ATOM 711 O O . LEU A 1 93 ? 25.277 16.500 12.439 1.00 9.84 93 LEU A O 1
ATOM 716 N N . PHE A 1 94 ? 27.167 17.482 11.735 1.00 9.98 94 PHE A N 1
ATOM 717 C CA . PHE A 1 94 ? 27.628 16.285 10.993 1.00 10.46 94 PHE A CA 1
ATOM 718 C C . PHE A 1 94 ? 27.832 15.097 11.928 1.00 10.36 94 PHE A C 1
ATOM 719 O O . PHE A 1 94 ? 27.336 13.990 11.684 1.00 10.84 94 PHE A O 1
ATOM 727 N N . ALA A 1 95 ? 28.527 15.307 13.056 1.00 10.64 95 ALA A N 1
ATOM 728 C CA . ALA A 1 95 ? 28.805 14.226 14.002 1.00 11.47 95 ALA A CA 1
ATOM 729 C C . ALA A 1 95 ? 27.520 13.657 14.584 1.00 11.57 95 ALA A C 1
ATOM 730 O O . ALA A 1 95 ? 27.439 12.466 14.897 1.00 13.21 95 ALA A O 1
ATOM 732 N N . ALA A 1 96 ? 26.496 14.484 14.702 1.00 10.73 96 ALA A N 1
ATOM 733 C CA . ALA A 1 96 ? 25.172 14.098 15.232 1.00 10.23 96 ALA A CA 1
ATOM 734 C C . ALA A 1 96 ? 24.259 13.501 14.172 1.00 11.72 96 ALA A C 1
ATOM 735 O O . ALA A 1 96 ? 23.136 13.115 14.482 1.00 11.76 96 ALA A O 1
ATOM 737 N N . GLY A 1 97 ? 24.716 13.421 12.924 1.00 11.72 97 GLY A N 1
ATOM 738 C CA . GLY A 1 97 ? 23.892 12.778 11.889 1.00 12.42 97 GLY A CA 1
ATOM 739 C C . GLY A 1 97 ? 22.772 13.667 11.340 1.00 12.22 97 GLY A C 1
ATOM 740 O O . GLY A 1 97 ? 21.817 13.185 10.737 1.00 13.11 97 GLY A O 1
ATOM 741 N N . VAL A 1 98 ? 22.884 14.966 11.537 1.00 10.88 98 VAL A N 1
ATOM 742 C CA . VAL A 1 98 ? 21.869 15.907 11.069 1.00 11.13 98 VAL A CA 1
ATOM 743 C C . VAL A 1 98 ? 21.920 16.037 9.537 1.00 11.45 98 VAL A C 1
ATOM 744 O O . VAL A 1 98 ? 20.901 16.270 8.875 1.00 11.67 98 VAL A O 1
ATOM 748 N N . PHE A 1 99 ? 23.116 15.922 8.993 1.00 10.74 99 PHE A N 1
ATOM 749 C CA . PHE A 1 99 ? 23.363 15.871 7.559 1.00 11.49 99 PHE A CA 1
ATOM 750 C C . PHE A 1 99 ? 24.667 15.084 7.336 1.00 11.51 99 PHE A C 1
ATOM 751 O O . PHE A 1 99 ? 25.422 14.871 8.282 1.00 12.07 99 PHE A O 1
ATOM 759 N N . ASP A 1 100 ? 24.911 14.682 6.083 1.00 12.06 100 ASP A N 1
ATOM 760 C CA . ASP A 1 100 ? 26.113 13.932 5.774 1.00 12.44 100 ASP A CA 1
ATOM 761 C C . ASP A 1 100 ? 27.319 14.823 5.451 1.00 11.44 100 ASP A C 1
ATOM 762 O O . ASP A 1 100 ? 27.226 16.053 5.412 1.00 11.06 100 ASP A O 1
ATOM 767 N N . PHE A 1 101 ? 28.462 14.189 5.249 1.00 10.73 101 PHE A N 1
ATOM 768 C CA . PHE A 1 101 ? 29.703 14.907 5.117 1.00 10.47 101 PHE A CA 1
ATOM 769 C C . PHE A 1 101 ? 29.630 15.927 4.029 1.00 11.44 101 PHE A C 1
ATOM 770 O O . PHE A 1 101 ? 29.970 17.103 4.224 1.00 11.09 101 PHE A O 1
ATOM 778 N N . GLU A 1 102 ? 29.189 15.529 2.848 1.00 11.97 102 GLU A N 1
ATOM 779 C CA . GLU A 1 102 ? 29.177 16.414 1.666 1.00 12.36 102 GLU A CA 1
ATOM 780 C C . GLU A 1 102 ? 28.163 17.500 1.779 1.00 12.58 102 GLU A C 1
ATOM 781 O O . GLU A 1 102 ? 28.395 18.581 1.293 1.00 12.60 102 GLU A O 1
ATOM 787 N N . THR A 1 103 ? 27.014 17.229 2.397 1.00 12.20 103 THR A N 1
ATOM 788 C CA . THR A 1 103 ? 26.014 18.250 2.583 1.00 12.73 103 THR A CA 1
ATOM 789 C C . THR A 1 103 ? 26.533 19.352 3.519 1.00 11.98 103 THR A C 1
ATOM 790 O O . THR A 1 103 ? 26.429 20.548 3.248 1.00 12.67 103 THR A O 1
ATOM 794 N N . GLY A 1 104 ? 27.120 18.953 4.635 1.00 11.37 104 GLY A N 1
ATOM 795 C CA . GLY A 1 104 ? 27.726 19.914 5.535 1.00 10.82 104 GLY A CA 1
ATOM 796 C C . GLY A 1 104 ? 28.793 20.759 4.843 1.00 11.07 104 GLY A C 1
ATOM 797 O O . GLY A 1 104 ? 28.905 21.951 5.073 1.00 10.87 104 GLY A O 1
ATOM 798 N N . LEU A 1 105 ? 29.588 20.139 3.981 1.00 10.62 105 LEU A N 1
ATOM 799 C CA . LEU A 1 105 ? 30.623 20.867 3.275 1.00 10.19 105 LEU A CA 1
ATOM 800 C C . LEU A 1 105 ? 30.015 21.899 2.312 1.00 10.31 105 LEU A C 1
ATOM 801 O O . LEU A 1 105 ? 30.518 23.020 2.225 1.00 10.46 105 LEU A O 1
ATOM 806 N N . ALA A 1 106 ? 28.930 21.555 1.625 1.00 10.57 106 ALA A N 1
ATOM 807 C CA . ALA A 1 106 ? 28.251 22.526 0.772 1.00 10.21 106 ALA A CA 1
ATOM 808 C C . ALA A 1 106 ? 27.753 23.732 1.575 1.00 10.56 106 ALA A C 1
ATOM 809 O O . ALA A 1 106 ? 27.868 24.876 1.144 1.00 11.11 106 ALA A O 1
ATOM 811 N N . LEU A 1 107 ? 27.220 23.478 2.778 1.00 10.24 107 LEU A N 1
ATOM 812 C CA . LEU A 1 107 ? 26.695 24.555 3.604 1.00 10.13 107 LEU A CA 1
ATOM 813 C C . LEU A 1 107 ? 27.842 25.470 4.059 1.00 9.27 107 LEU A C 1
ATOM 814 O O . LEU A 1 107 ? 27.690 26.701 4.084 1.00 10.06 107 LEU A O 1
ATOM 819 N N . VAL A 1 108 ? 28.961 24.900 4.478 1.00 10.11 108 VAL A N 1
ATOM 820 C CA . VAL A 1 108 ? 30.085 25.722 4.939 1.00 10.31 108 VAL A CA 1
ATOM 821 C C . VAL A 1 108 ? 30.795 26.449 3.790 1.00 10.19 108 VAL A C 1
ATOM 822 O O . VAL A 1 108 ? 31.301 27.544 3.980 1.00 9.96 108 VAL A O 1
ATOM 826 N N . LYS A 1 109 ? 30.843 25.841 2.613 1.00 10.23 109 LYS A N 1
ATOM 827 C CA . LYS A 1 109 ? 31.354 26.518 1.438 1.00 10.75 109 LYS A CA 1
ATOM 828 C C . LYS A 1 109 ? 30.563 27.790 1.205 1.00 11.20 109 LYS A C 1
ATOM 829 O O . LYS A 1 109 ? 31.114 28.875 1.023 1.00 11.19 109 LYS A O 1
ATOM 835 N N . LYS A 1 110 ? 29.244 27.685 1.212 1.00 10.68 110 LYS A N 1
ATOM 836 C CA . LYS A 1 110 ? 28.412 28.868 1.078 1.00 11.22 110 LYS A CA 1
ATOM 837 C C . LYS A 1 110 ? 28.576 29.871 2.216 1.00 10.42 110 LYS A C 1
ATOM 838 O O . LYS A 1 110 ? 28.697 31.087 1.991 1.00 10.84 110 LYS A O 1
ATOM 844 N N . ARG A 1 111 ? 28.598 29.388 3.448 1.00 9.85 111 ARG A N 1
ATOM 845 C CA . ARG A 1 111 ? 28.740 30.263 4.618 1.00 9.76 111 ARG A CA 1
ATOM 846 C C . ARG A 1 111 ? 30.028 31.061 4.508 1.00 10.57 111 ARG A C 1
ATOM 847 O O . ARG A 1 111 ? 30.047 32.280 4.703 1.00 11.07 111 ARG A O 1
ATOM 855 N N . GLY A 1 112 ? 31.115 30.387 4.144 1.00 10.15 112 GLY A N 1
ATOM 856 C CA . GLY A 1 112 ? 32.402 31.075 4.016 1.00 11.51 112 GLY A CA 1
ATOM 857 C C . GLY A 1 112 ? 32.402 32.080 2.906 1.00 11.81 112 GLY A C 1
ATOM 858 O O . GLY A 1 112 ? 33.035 33.138 3.028 1.00 11.63 112 GLY A O 1
ATOM 859 N N . GLU A 1 113 ? 31.779 31.732 1.774 1.00 11.16 113 GLU A N 1
ATOM 860 C CA . GLU A 1 113 ? 31.661 32.659 0.649 1.00 13.36 113 GLU A CA 1
ATOM 861 C C . GLU A 1 113 ? 30.930 33.931 1.076 1.00 13.21 113 GLU A C 1
ATOM 862 O O . GLU A 1 113 ? 31.401 35.040 0.846 1.00 13.07 113 GLU A O 1
ATOM 868 N N . LEU A 1 114 ? 29.785 33.761 1.719 1.00 12.60 114 LEU A N 1
ATOM 869 C CA . LEU A 1 114 ? 28.969 34.911 2.107 1.00 12.98 114 LEU A CA 1
ATOM 870 C C . LEU A 1 114 ? 29.685 35.758 3.156 1.00 12.46 114 LEU A C 1
ATOM 871 O O . LEU A 1 114 ? 29.657 36.989 3.125 1.00 12.82 114 LEU A O 1
ATOM 876 N N . MET A 1 115 ? 30.331 35.118 4.125 1.00 11.35 115 MET A N 1
ATOM 877 C CA . MET A 1 115 ? 30.996 35.868 5.193 1.00 11.61 115 MET A CA 1
ATOM 878 C C . MET A 1 115 ? 32.246 36.543 4.641 1.00 11.77 115 MET A C 1
ATOM 879 O O . MET A 1 115 ? 32.539 37.680 5.025 1.00 12.84 115 MET A O 1
ATOM 884 N N . GLY A 1 116 ? 32.979 35.891 3.738 1.00 12.35 116 GLY A N 1
ATOM 885 C CA . GLY A 1 116 ? 34.189 36.484 3.162 1.00 13.29 116 GLY A CA 1
ATOM 886 C C . GLY A 1 116 ? 33.863 37.649 2.254 1.00 14.91 116 GLY A C 1
ATOM 887 O O . GLY A 1 116 ? 34.711 38.539 2.061 1.00 16.43 116 GLY A O 1
ATOM 888 N N . ASP A 1 117 ? 32.689 37.619 1.633 1.00 14.54 117 ASP A N 1
ATOM 889 C CA . ASP A 1 117 ? 32.260 38.709 0.750 1.00 16.68 117 ASP A CA 1
ATOM 890 C C . ASP A 1 117 ? 31.591 39.870 1.460 1.00 16.31 117 ASP A C 1
ATOM 891 O O . ASP A 1 117 ? 31.408 40.946 0.859 1.00 16.63 117 ASP A O 1
ATOM 896 N N . ALA A 1 118 ? 31.230 39.682 2.729 1.00 14.29 118 ALA A N 1
ATOM 897 C CA . ALA A 1 118 ? 30.578 40.736 3.514 1.00 15.42 118 ALA A CA 1
ATOM 898 C C . ALA A 1 118 ? 31.582 41.848 3.769 1.00 15.87 118 ALA A C 1
ATOM 899 O O . ALA A 1 118 ? 32.791 41.622 3.814 1.00 17.79 118 ALA A O 1
ATOM 901 N N . ARG A 1 119 ? 31.100 43.058 3.885 1.00 18.19 119 ARG A N 1
ATOM 902 C CA . ARG A 1 119 ? 31.964 44.140 4.297 1.00 18.23 119 ARG A CA 1
ATOM 903 C C . ARG A 1 119 ? 31.155 45.059 5.209 1.00 19.42 119 ARG A C 1
ATOM 904 O O . ARG A 1 119 ? 29.909 45.115 5.198 1.00 21.67 119 ARG A O 1
ATOM 912 N N . GLY A 1 120 ? 31.886 45.747 6.051 1.00 19.01 120 GLY A N 1
ATOM 913 C CA . GLY A 1 120 ? 31.264 46.638 7.010 1.00 17.62 120 GLY A CA 1
ATOM 914 C C . GLY A 1 120 ? 31.618 46.168 8.393 1.00 15.79 120 GLY A C 1
ATOM 915 O O . GLY A 1 120 ? 31.247 45.054 8.782 1.00 16.53 120 GLY A O 1
ATOM 916 N N . GLY A 1 121 ? 32.388 47.010 9.080 1.00 15.16 121 GLY A N 1
ATOM 917 C CA . GLY A 1 121 ? 32.718 46.804 10.465 1.00 13.46 121 GLY A CA 1
ATOM 918 C C . GLY A 1 121 ? 33.951 45.981 10.686 1.00 13.17 121 GLY A C 1
ATOM 919 O O . GLY A 1 121 ? 34.593 45.518 9.729 1.00 15.34 121 GLY A O 1
ATOM 920 N N . GLY A 1 122 ? 34.255 45.775 11.971 1.00 12.95 122 GLY A N 1
ATOM 921 C CA . GLY A 1 122 ? 35.393 44.998 12.416 1.00 11.75 122 GLY A CA 1
ATOM 922 C C . GLY A 1 122 ? 35.144 44.387 13.777 1.00 11.70 122 GLY A C 1
ATOM 923 O O . GLY A 1 122 ? 34.021 44.432 14.258 1.00 10.69 122 GLY A O 1
ATOM 924 N N . MET A 1 123 ? 36.181 43.779 14.352 1.00 11.02 123 MET A N 1
ATOM 925 C CA . MET A 1 123 ? 36.024 43.015 15.586 1.00 11.49 123 MET A CA 1
ATOM 926 C C . MET A 1 123 ? 37.261 43.142 16.452 1.00 11.44 123 MET A C 1
ATOM 927 O O . MET A 1 123 ? 38.372 43.356 15.949 1.00 12.38 123 MET A O 1
ATOM 932 N N . ALA A 1 124 ? 37.066 43.011 17.775 1.00 10.02 124 ALA A N 1
ATOM 933 C CA . ALA A 1 124 ? 38.181 42.953 18.715 1.00 10.27 124 ALA A CA 1
ATOM 934 C C . ALA A 1 124 ? 37.960 41.878 19.767 1.00 10.19 124 ALA A C 1
ATOM 935 O O . ALA A 1 124 ? 36.875 41.763 20.334 1.00 10.01 124 ALA A O 1
ATOM 937 N N . ALA A 1 125 ? 39.013 41.106 20.004 1.00 10.20 125 ALA A N 1
ATOM 938 C CA . ALA A 1 125 ? 39.051 40.126 21.096 1.00 10.87 125 ALA A CA 1
ATOM 939 C C . ALA A 1 125 ? 39.602 40.754 22.362 1.00 10.76 125 ALA A C 1
ATOM 940 O O . ALA A 1 125 ? 40.632 41.390 22.295 1.00 11.24 125 ALA A O 1
ATOM 942 N N . VAL A 1 126 ? 38.870 40.620 23.461 1.00 10.46 126 VAL A N 1
ATOM 943 C CA . VAL A 1 126 ? 39.194 41.281 24.724 1.00 10.38 126 VAL A CA 1
ATOM 944 C C . VAL A 1 126 ? 39.453 40.215 25.794 1.00 10.95 126 VAL A C 1
ATOM 945 O O . VAL A 1 126 ? 38.647 39.278 25.939 1.00 11.08 126 VAL A O 1
ATOM 949 N N . ILE A 1 127 ? 40.551 40.346 26.535 1.00 12.03 127 ILE A N 1
ATOM 950 C CA . ILE A 1 127 ? 40.869 39.440 27.650 1.00 12.60 127 ILE A CA 1
ATOM 951 C C . ILE A 1 127 ? 40.921 40.288 28.902 1.00 11.83 127 ILE A C 1
ATOM 952 O O . ILE A 1 127 ? 41.663 41.280 28.950 1.00 13.14 127 ILE A O 1
ATOM 957 N N . GLY A 1 128 ? 40.222 39.846 29.935 1.00 12.28 128 GLY A N 1
ATOM 958 C CA . GLY A 1 128 ? 40.324 40.431 31.266 1.00 12.89 128 GLY A CA 1
ATOM 959 C C . GLY A 1 128 ? 39.087 41.084 31.856 1.00 13.96 128 GLY A C 1
ATOM 960 O O . GLY A 1 128 ? 39.108 41.510 33.026 1.00 16.05 128 GLY A O 1
ATOM 961 N N . LEU A 1 129 ? 38.034 41.229 31.038 1.00 12.83 129 LEU A N 1
ATOM 962 C CA . LEU A 1 129 ? 36.806 41.934 31.442 1.00 12.93 129 LEU A CA 1
ATOM 963 C C . LEU A 1 129 ? 35.640 40.989 31.359 1.00 13.32 129 LEU A C 1
ATOM 964 O O . LEU A 1 129 ? 35.530 40.232 30.396 1.00 14.22 129 LEU A O 1
ATOM 969 N N . ASP A 1 130 ? 34.752 41.057 32.337 1.00 13.84 130 ASP A N 1
ATOM 970 C CA . ASP A 1 130 ? 33.546 40.272 32.262 1.00 14.14 130 ASP A CA 1
ATOM 971 C C . ASP A 1 130 ? 32.475 40.916 31.350 1.00 12.68 130 ASP A C 1
ATOM 972 O O . ASP A 1 130 ? 32.599 42.075 30.953 1.00 12.81 130 ASP A O 1
ATOM 977 N N . GLU A 1 131 ? 31.434 40.168 31.007 1.00 12.64 131 GLU A N 1
ATOM 978 C CA . GLU A 1 131 ? 30.382 40.637 30.091 1.00 12.45 131 GLU A CA 1
ATOM 979 C C . GLU A 1 131 ? 29.720 41.916 30.533 1.00 12.50 131 GLU A C 1
ATOM 980 O O . GLU A 1 131 ? 29.521 42.815 29.741 1.00 11.68 131 GLU A O 1
ATOM 986 N N . GLU A 1 132 ? 29.372 41.991 31.799 1.00 11.63 132 GLU A N 1
ATOM 987 C CA . GLU A 1 132 ? 28.668 43.179 32.260 1.00 12.07 132 GLU A CA 1
ATOM 988 C C . GLU A 1 132 ? 29.582 44.401 32.225 1.00 11.10 132 GLU A C 1
ATOM 989 O O . GLU A 1 132 ? 29.151 45.494 31.885 1.00 11.40 132 GLU A O 1
ATOM 995 N N . ARG A 1 133 ? 30.862 44.222 32.505 1.00 11.11 133 ARG A N 1
ATOM 996 C CA . ARG A 1 133 ? 31.800 45.331 32.384 1.00 10.61 133 ARG A CA 1
ATOM 997 C C . ARG A 1 133 ? 31.965 45.769 30.928 1.00 9.82 133 ARG A C 1
ATOM 998 O O . ARG A 1 133 ? 32.021 46.968 30.662 1.00 10.47 133 ARG A O 1
ATOM 1006 N N . VAL A 1 134 ? 32.054 44.840 29.996 1.00 10.05 134 VAL A N 1
ATOM 1007 C CA . VAL A 1 134 ? 32.123 45.172 28.584 1.00 9.85 134 VAL A CA 1
ATOM 1008 C C . VAL A 1 134 ? 30.888 45.967 28.192 1.00 10.26 134 VAL A C 1
ATOM 1009 O O . VAL A 1 134 ? 30.975 46.996 27.533 1.00 11.01 134 VAL A O 1
ATOM 1013 N N . ARG A 1 135 ? 29.704 45.501 28.572 1.00 10.04 135 ARG A N 1
ATOM 1014 C CA . ARG A 1 135 ? 28.489 46.213 28.266 1.00 11.18 135 ARG A CA 1
ATOM 1015 C C . ARG A 1 135 ? 28.488 47.614 28.804 1.00 10.95 135 ARG A C 1
ATOM 1016 O O . ARG A 1 135 ? 28.071 48.568 28.121 1.00 11.54 135 ARG A O 1
ATOM 1024 N N . GLU A 1 136 ? 28.901 47.774 30.051 1.00 11.13 136 GLU A N 1
ATOM 1025 C CA . GLU A 1 136 ? 28.990 49.076 30.677 1.00 11.64 136 GLU A CA 1
ATOM 1026 C C . GLU A 1 136 ? 29.928 50.001 29.899 1.00 12.07 136 GLU A C 1
ATOM 1027 O O . GLU A 1 136 ? 29.624 51.176 29.666 1.00 12.88 136 GLU A O 1
ATOM 1033 N N . LEU A 1 137 ? 31.077 49.472 29.521 1.00 11.28 137 LEU A N 1
ATOM 1034 C CA . LEU A 1 137 ? 32.039 50.306 28.765 1.00 12.11 137 LEU A CA 1
ATOM 1035 C C . LEU A 1 137 ? 31.501 50.741 27.399 1.00 11.83 137 LEU A C 1
ATOM 1036 O O . LEU A 1 137 ? 31.729 51.906 26.986 1.00 12.43 137 LEU A O 1
ATOM 1041 N N . LEU A 1 138 ? 30.805 49.854 26.691 1.00 10.64 138 LEU A N 1
ATOM 1042 C CA . LEU A 1 138 ? 30.185 50.263 25.433 1.00 11.68 138 LEU A CA 1
ATOM 1043 C C . LEU A 1 138 ? 29.198 51.387 25.641 1.00 13.66 138 LEU A C 1
ATOM 1044 O O . LEU A 1 138 ? 29.174 52.381 24.900 1.00 14.54 138 LEU A O 1
ATOM 1049 N N . ASP A 1 139 ? 28.370 51.246 26.669 1.00 12.43 139 ASP A N 1
ATOM 1050 C CA . ASP A 1 139 ? 27.367 52.261 26.978 1.00 14.30 139 ASP A CA 1
ATOM 1051 C C . ASP A 1 139 ? 28.041 53.571 27.360 1.00 13.57 139 ASP A C 1
ATOM 1052 O O . ASP A 1 139 ? 27.727 54.626 26.819 1.00 14.64 139 ASP A O 1
ATOM 1057 N N . GLN A 1 140 ? 28.949 53.554 28.324 1.00 13.84 140 GLN A N 1
ATOM 1058 C CA . GLN A 1 140 ? 29.548 54.776 28.853 1.00 15.32 140 GLN A CA 1
ATOM 1059 C C . GLN A 1 140 ? 30.371 55.539 27.812 1.00 15.48 140 GLN A C 1
ATOM 1060 O O . GLN A 1 140 ? 30.539 56.761 27.913 1.00 17.13 140 GLN A O 1
ATOM 1066 N N . ASN A 1 141 ? 30.897 54.818 26.825 1.00 13.75 141 ASN A N 1
ATOM 1067 C CA . ASN A 1 141 ? 31.752 55.465 25.815 1.00 13.84 141 ASN A CA 1
ATOM 1068 C C . ASN A 1 141 ? 31.013 55.745 24.521 1.00 16.03 141 ASN A C 1
ATOM 1069 O O . ASN A 1 141 ? 31.608 56.124 23.506 1.00 15.80 141 ASN A O 1
ATOM 1074 N N . GLY A 1 142 ? 29.691 55.563 24.525 1.00 15.23 142 GLY A N 1
ATOM 1075 C CA . GLY A 1 142 ? 28.855 55.978 23.371 1.00 15.73 142 GLY A CA 1
ATOM 1076 C C . GLY A 1 142 ? 29.082 55.135 22.136 1.00 15.85 142 GLY A C 1
ATOM 1077 O O . GLY A 1 142 ? 28.904 55.590 21.014 1.00 17.81 142 GLY A O 1
ATOM 1078 N N . ALA A 1 143 ? 29.486 53.881 22.318 1.00 14.19 143 ALA A N 1
ATOM 1079 C CA . ALA A 1 143 ? 29.717 53.015 21.176 1.00 13.96 143 ALA A CA 1
ATOM 1080 C C . ALA A 1 143 ? 28.457 52.254 20.781 1.00 15.89 143 ALA A C 1
ATOM 1081 O O . ALA A 1 143 ? 28.340 51.017 20.918 1.00 17.91 143 ALA A O 1
ATOM 1083 N N . THR A 1 144 ? 27.544 53.007 20.167 1.00 16.11 144 THR A N 1
ATOM 1084 C CA . THR A 1 144 ? 26.206 52.495 19.875 1.00 17.16 144 THR A CA 1
ATOM 1085 C C . THR A 1 144 ? 26.165 51.598 18.644 1.00 17.53 144 THR A C 1
ATOM 1086 O O . THR A 1 144 ? 25.127 51.014 18.338 1.00 19.82 144 THR A O 1
ATOM 1090 N N . ALA A 1 145 ? 27.280 51.439 17.944 1.00 13.78 145 ALA A N 1
ATOM 1091 C CA . ALA A 1 145 ? 27.310 50.576 16.803 1.00 13.90 145 ALA A CA 1
ATOM 1092 C C . ALA A 1 145 ? 28.222 49.368 17.043 1.00 12.46 145 ALA A C 1
ATOM 1093 O O . ALA A 1 145 ? 28.729 48.787 16.106 1.00 13.24 145 ALA A O 1
ATOM 1095 N N . VAL A 1 146 ? 28.365 48.972 18.308 1.00 11.29 146 VAL A N 1
ATOM 1096 C CA . VAL A 1 146 ? 29.150 47.800 18.672 1.00 11.17 146 VAL A CA 1
ATOM 1097 C C . VAL A 1 146 ? 28.288 46.817 19.460 1.00 13.25 146 VAL A C 1
ATOM 1098 O O . VAL A 1 146 ? 27.622 47.206 20.414 1.00 14.04 146 VAL A O 1
ATOM 1102 N N . ASP A 1 147 ? 28.375 45.556 19.058 1.00 13.02 147 ASP A N 1
ATOM 1103 C CA . ASP A 1 147 ? 27.615 44.424 19.626 1.00 14.23 147 ASP A CA 1
ATOM 1104 C C . ASP A 1 147 ? 28.623 43.461 20.302 1.00 13.12 147 ASP A C 1
ATOM 1105 O O . ASP A 1 147 ? 29.825 43.441 19.998 1.00 12.26 147 ASP A O 1
ATOM 1110 N N . ILE A 1 148 ? 28.157 42.668 21.256 1.00 13.17 148 ILE A N 1
ATOM 1111 C CA . ILE A 1 148 ? 28.954 41.511 21.723 1.00 12.87 148 ILE A CA 1
ATOM 1112 C C . ILE A 1 148 ? 28.786 40.363 20.716 1.00 12.23 148 ILE A C 1
ATOM 1113 O O . ILE A 1 148 ? 27.668 39.877 20.458 1.00 14.69 148 ILE A O 1
ATOM 1118 N N . ALA A 1 149 ? 29.899 39.899 20.147 1.00 10.99 149 ALA A N 1
ATOM 1119 C CA . ALA A 1 149 ? 29.942 38.820 19.156 1.00 9.64 149 ALA A CA 1
ATOM 1120 C C . ALA A 1 149 ? 30.177 37.454 19.753 1.00 10.12 149 ALA A C 1
ATOM 1121 O O . ALA A 1 149 ? 29.588 36.477 19.262 1.00 9.63 149 ALA A O 1
ATOM 1123 N N . ASN A 1 150 ? 31.051 37.343 20.751 1.00 9.43 150 ASN A N 1
ATOM 1124 C CA . ASN A 1 150 ? 31.335 36.053 21.390 1.00 9.44 150 ASN A CA 1
ATOM 1125 C C . ASN A 1 150 ? 31.381 36.257 22.876 1.00 8.24 150 ASN A C 1
ATOM 1126 O O . ASN A 1 150 ? 32.059 37.169 23.327 1.00 8.89 150 ASN A O 1
ATOM 1131 N N . LEU A 1 151 ? 30.758 35.358 23.618 1.00 8.85 151 LEU A N 1
ATOM 1132 C CA . LEU A 1 151 ? 30.942 35.215 25.056 1.00 9.56 151 LEU A CA 1
ATOM 1133 C C . LEU A 1 151 ? 31.698 33.913 25.267 1.00 8.73 151 LEU A C 1
ATOM 1134 O O . LEU A 1 151 ? 31.091 32.837 25.249 1.00 9.80 151 LEU A O 1
ATOM 1139 N N . ASN A 1 152 ? 33.014 33.982 25.318 1.00 9.03 152 ASN A N 1
ATOM 1140 C CA . ASN A 1 152 ? 33.884 32.795 25.230 1.00 9.42 152 ASN A CA 1
ATOM 1141 C C . ASN A 1 152 ? 34.283 32.201 26.559 1.00 9.76 152 ASN A C 1
ATOM 1142 O O . ASN A 1 152 ? 34.410 30.969 26.668 1.00 10.76 152 ASN A O 1
ATOM 1147 N N . SER A 1 153 ? 34.550 33.033 27.554 1.00 10.08 153 SER A N 1
ATOM 1148 C CA . SER A 1 153 ? 34.798 32.595 28.926 1.00 10.37 153 SER A CA 1
ATOM 1149 C C . SER A 1 153 ? 34.475 33.754 29.838 1.00 12.00 153 SER A C 1
ATOM 1150 O O . SER A 1 153 ? 34.142 34.859 29.366 1.00 11.60 153 SER A O 1
ATOM 1153 N N . PRO A 1 154 ? 34.606 33.572 31.153 1.00 12.53 154 PRO A N 1
ATOM 1154 C CA . PRO A 1 154 ? 34.241 34.675 32.033 1.00 14.07 154 PRO A CA 1
ATOM 1155 C C . PRO A 1 154 ? 35.067 35.937 31.811 1.00 13.79 154 PRO A C 1
ATOM 1156 O O . PRO A 1 154 ? 34.601 37.028 32.191 1.00 16.56 154 PRO A O 1
ATOM 1160 N N . SER A 1 155 ? 36.259 35.822 31.259 1.00 12.78 155 SER A N 1
ATOM 1161 C CA . SER A 1 155 ? 37.130 36.946 30.985 1.00 13.99 155 SER A CA 1
ATOM 1162 C C . SER A 1 155 ? 37.485 37.150 29.525 1.00 12.45 155 SER A C 1
ATOM 1163 O O . SER A 1 155 ? 38.426 37.872 29.231 1.00 13.20 155 SER A O 1
ATOM 1166 N N . GLN A 1 156 ? 36.799 36.479 28.596 1.00 11.36 156 GLN A N 1
ATOM 1167 C CA . GLN A 1 156 ? 37.132 36.505 27.185 1.00 11.29 156 GLN A CA 1
ATOM 1168 C C . GLN A 1 156 ? 35.857 36.795 26.405 1.00 9.90 156 GLN A C 1
ATOM 1169 O O . GLN A 1 156 ? 34.917 35.960 26.374 1.00 10.14 156 GLN A O 1
ATOM 1175 N N . VAL A 1 157 ? 35.809 37.974 25.804 1.00 10.43 157 VAL A N 1
ATOM 1176 C CA . VAL A 1 157 ? 34.673 38.467 25.068 1.00 11.01 157 VAL A CA 1
ATOM 1177 C C . VAL A 1 157 ? 35.166 39.074 23.773 1.00 11.10 157 VAL A C 1
ATOM 1178 O O . VAL A 1 157 ? 36.193 39.739 23.772 1.00 11.99 157 VAL A O 1
ATOM 1182 N N . VAL A 1 158 ? 34.476 38.815 22.673 1.00 9.65 158 VAL A N 1
ATOM 1183 C CA . VAL A 1 158 ? 34.763 39.452 21.372 1.00 9.21 158 VAL A CA 1
ATOM 1184 C C . VAL A 1 158 ? 33.641 40.420 21.068 1.00 9.16 158 VAL A C 1
ATOM 1185 O O . VAL A 1 158 ? 32.467 40.086 21.168 1.00 9.98 158 VAL A O 1
ATOM 1189 N N . ILE A 1 159 ? 34.007 41.652 20.731 1.00 8.58 159 ILE A N 1
ATOM 1190 C CA . ILE A 1 159 ? 33.079 42.711 20.361 1.00 8.51 159 ILE A CA 1
ATOM 1191 C C . ILE A 1 159 ? 33.179 42.916 18.834 1.00 8.88 159 ILE A C 1
ATOM 1192 O O . ILE A 1 159 ? 34.173 42.600 18.229 1.00 9.38 159 ILE A O 1
ATOM 1197 N N . SER A 1 160 ? 32.127 43.471 18.269 1.00 9.43 160 SER A N 1
ATOM 1198 C CA . SER A 1 160 ? 32.009 43.531 16.822 1.00 9.09 160 SER A CA 1
ATOM 1199 C C . SER A 1 160 ? 31.112 44.685 16.411 1.00 10.53 160 SER A C 1
ATOM 1200 O O . SER A 1 160 ? 30.005 44.833 16.948 1.00 10.82 160 SER A O 1
ATOM 1203 N N . GLY A 1 161 ? 31.556 45.507 15.441 1.00 10.27 161 GLY A N 1
ATOM 1204 C CA . GLY A 1 161 ? 30.758 46.611 14.965 1.00 10.14 161 GLY A CA 1
ATOM 1205 C C . GLY A 1 161 ? 31.559 47.643 14.192 1.00 10.53 161 GLY A C 1
ATOM 1206 O O . GLY A 1 161 ? 32.523 47.294 13.541 1.00 11.48 161 GLY A O 1
ATOM 1207 N N . ALA A 1 162 ? 31.142 48.889 14.273 1.00 10.98 162 ALA A N 1
ATOM 1208 C CA . ALA A 1 162 ? 31.763 49.935 13.500 1.00 11.59 162 ALA A CA 1
ATOM 1209 C C . ALA A 1 162 ? 33.285 49.963 13.737 1.00 12.25 162 ALA A C 1
ATOM 1210 O O . ALA A 1 162 ? 33.741 49.950 14.877 1.00 12.43 162 ALA A O 1
ATOM 1212 N N . LYS A 1 163 ? 34.064 50.047 12.661 1.00 13.30 163 LYS A N 1
ATOM 1213 C CA . LYS A 1 163 ? 35.527 49.978 12.748 1.00 13.59 163 LYS A CA 1
ATOM 1214 C C . LYS A 1 163 ? 36.112 51.110 13.591 1.00 14.16 163 LYS A C 1
ATOM 1215 O O . LYS A 1 163 ? 37.048 50.877 14.369 1.00 13.49 163 LYS A O 1
ATOM 1221 N N . ASP A 1 164 ? 35.564 52.308 13.463 1.00 14.74 164 ASP A N 1
ATOM 1222 C CA . ASP A 1 164 ? 36.077 53.437 14.207 1.00 15.70 164 ASP A CA 1
ATOM 1223 C C . ASP A 1 164 ? 35.862 53.255 15.725 1.00 13.65 164 ASP A C 1
ATOM 1224 O O . ASP A 1 164 ? 36.719 53.567 16.553 1.00 14.64 164 ASP A O 1
ATOM 1229 N N . GLU A 1 165 ? 34.710 52.694 16.076 1.00 12.89 165 GLU A N 1
ATOM 1230 C CA . GLU A 1 165 ? 34.374 52.421 17.467 1.00 12.67 165 GLU A CA 1
ATOM 1231 C C . GLU A 1 165 ? 35.271 51.328 17.999 1.00 11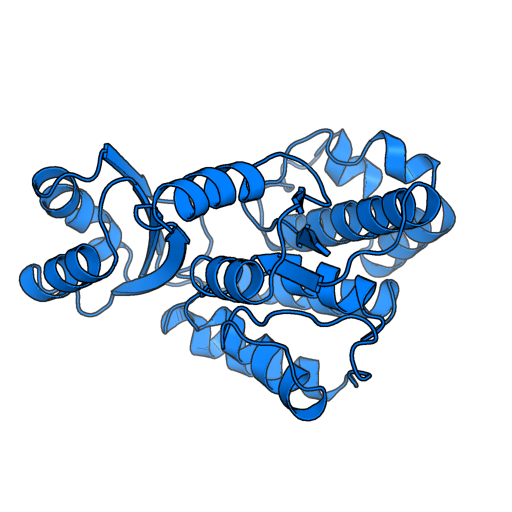.47 165 GLU A C 1
ATOM 1232 O O . GLU A 1 165 ? 35.828 51.445 19.094 1.00 11.32 165 GLU A O 1
ATOM 1238 N N . ILE A 1 166 ? 35.426 50.234 17.256 1.00 11.34 166 ILE A N 1
ATOM 1239 C CA . ILE A 1 166 ? 36.355 49.153 17.643 1.00 11.11 166 ILE A CA 1
ATOM 1240 C C . ILE A 1 166 ? 37.757 49.695 17.882 1.00 11.82 166 ILE A C 1
ATOM 1241 O O . ILE A 1 166 ? 38.398 49.318 18.887 1.00 12.53 166 ILE A O 1
ATOM 1246 N N . ALA A 1 167 ? 38.223 50.619 17.065 1.00 11.22 167 ALA A N 1
ATOM 1247 C CA . ALA A 1 167 ? 39.547 51.191 17.281 1.00 12.46 167 ALA A CA 1
ATOM 1248 C C . ALA A 1 167 ? 39.612 52.037 18.536 1.00 12.90 167 ALA A C 1
ATOM 1249 O O . ALA A 1 167 ? 40.521 51.869 19.402 1.00 13.62 167 ALA A O 1
ATOM 1251 N N . ARG A 1 168 ? 38.669 52.959 18.708 1.00 12.08 168 ARG A N 1
ATOM 1252 C CA . ARG A 1 168 ? 38.788 53.888 19.819 1.00 12.37 168 ARG A CA 1
ATOM 1253 C C . ARG A 1 168 ? 38.513 53.263 21.164 1.00 11.99 168 ARG A C 1
ATOM 1254 O O . ARG A 1 168 ? 39.000 53.770 22.169 1.00 12.35 168 ARG A O 1
ATOM 1262 N N . LEU A 1 169 ? 37.752 52.181 21.201 1.00 10.99 169 LEU A N 1
ATOM 1263 C CA . LEU A 1 169 ? 37.427 51.531 22.481 1.00 10.68 169 LEU A CA 1
ATOM 1264 C C . LEU A 1 169 ? 38.626 50.876 23.137 1.00 10.63 169 LEU A C 1
ATOM 1265 O O . LEU A 1 169 ? 38.563 50.555 24.317 1.00 10.18 169 LEU A O 1
ATOM 1270 N N . GLN A 1 170 ? 39.747 50.684 22.431 1.00 10.20 170 GLN A N 1
ATOM 1271 C CA . GLN A 1 170 ? 40.922 50.082 23.050 1.00 10.83 170 GLN A CA 1
ATOM 1272 C C . GLN A 1 170 ? 41.299 50.860 24.314 1.00 10.51 170 GLN A C 1
ATOM 1273 O O . GLN A 1 170 ? 41.682 50.279 25.312 1.00 10.76 170 GLN A O 1
ATOM 1279 N N . VAL A 1 171 ? 41.264 52.172 24.268 1.00 10.19 171 VAL A N 1
ATOM 1280 C CA . VAL A 1 171 ? 41.704 53.009 25.397 1.00 11.04 171 VAL A CA 1
ATOM 1281 C C . VAL A 1 171 ? 40.838 52.782 26.651 1.00 11.03 171 VAL A C 1
ATOM 1282 O O . VAL A 1 171 ? 41.379 52.379 27.684 1.00 11.31 171 VAL A O 1
ATOM 1286 N N . PRO A 1 172 ? 39.507 52.998 26.590 1.00 10.70 172 PRO A N 1
ATOM 1287 C CA . PRO A 1 172 ? 38.730 52.773 27.814 1.00 10.51 172 PRO A CA 1
ATOM 1288 C C . PRO A 1 172 ? 38.715 51.314 28.240 1.00 9.59 172 PRO A C 1
ATOM 1289 O O . PRO A 1 172 ? 38.654 51.045 29.442 1.00 10.84 172 PRO A O 1
ATOM 1293 N N . PHE A 1 173 ? 38.820 50.383 27.313 1.00 9.42 173 PHE A N 1
ATOM 1294 C CA . PHE A 1 173 ? 38.864 48.981 27.696 1.00 9.23 173 PHE A CA 1
ATOM 1295 C C . PHE A 1 173 ? 40.159 48.660 28.427 1.00 10.25 173 PHE A C 1
ATOM 1296 O O . PHE A 1 173 ? 40.135 48.017 29.494 1.00 10.17 173 PHE A O 1
ATOM 1304 N N . GLU A 1 174 ? 41.280 49.134 27.918 1.00 10.32 174 GLU A N 1
ATOM 1305 C CA . GLU A 1 174 ? 42.536 48.921 28.625 1.00 10.99 174 GLU A CA 1
ATOM 1306 C C . GLU A 1 174 ? 42.518 49.639 29.976 1.00 11.68 174 GLU A C 1
ATOM 1307 O O . GLU A 1 174 ? 43.008 49.094 30.989 1.00 12.26 174 GLU A O 1
ATOM 1313 N N . ALA A 1 175 ? 41.925 50.832 30.061 1.00 10.59 175 ALA A N 1
ATOM 1314 C CA . ALA A 1 175 ? 41.867 51.577 31.314 1.00 11.21 175 ALA A CA 1
ATOM 1315 C C . ALA A 1 175 ? 41.048 50.813 32.365 1.00 12.35 175 ALA A C 1
ATOM 1316 O O . ALA A 1 175 ? 41.302 50.971 33.566 1.00 13.12 175 ALA A O 1
ATOM 1318 N N . ALA A 1 176 ? 40.094 50.005 31.936 1.00 11.53 176 ALA A N 1
ATOM 1319 C CA . ALA A 1 176 ? 39.231 49.210 32.826 1.00 12.89 176 ALA A CA 1
ATOM 1320 C C . ALA A 1 176 ? 39.872 47.921 33.274 1.00 14.25 176 ALA A C 1
ATOM 1321 O O . ALA A 1 176 ? 39.350 47.271 34.171 1.00 15.93 176 ALA A O 1
ATOM 1323 N N . GLY A 1 177 ? 40.950 47.498 32.623 1.00 14.52 177 GLY A N 1
ATOM 1324 C CA . GLY A 1 177 ? 41.632 46.242 32.937 1.00 15.63 177 GLY A CA 1
ATOM 1325 C C . GLY A 1 177 ? 41.668 45.206 31.852 1.00 16.05 177 GLY A C 1
ATOM 1326 O O . GLY A 1 177 ? 41.910 44.024 32.144 1.00 17.53 177 GLY A O 1
ATOM 1327 N N . ALA A 1 178 ? 41.423 45.542 30.594 1.00 14.06 178 ALA A N 1
ATOM 1328 C CA . ALA A 1 178 ? 41.658 44.576 29.516 1.00 14.63 178 ALA A CA 1
ATOM 1329 C C . ALA A 1 178 ? 43.169 44.347 29.394 1.00 15.59 178 ALA A C 1
ATOM 1330 O O . ALA A 1 178 ? 43.921 45.276 29.030 1.00 16.75 178 ALA A O 1
ATOM 1332 N N . LYS A 1 179 ? 43.581 43.127 29.717 1.00 15.59 179 LYS A N 1
ATOM 1333 C CA . LYS A 1 179 ? 44.973 42.643 29.606 1.00 18.14 179 LYS A CA 1
ATOM 1334 C C . LYS A 1 179 ? 45.443 42.514 28.171 1.00 17.21 179 LYS A C 1
ATOM 1335 O O . LYS A 1 179 ? 46.646 42.593 27.876 1.00 17.67 179 LYS A O 1
ATOM 1341 N N . LYS A 1 180 ? 44.490 42.269 27.262 1.00 15.23 180 LYS A N 1
ATOM 1342 C CA . LYS A 1 180 ? 44.773 42.174 25.864 1.00 15.09 180 LYS A CA 1
ATOM 1343 C C . LYS A 1 180 ? 43.515 42.692 25.174 1.00 13.74 180 LYS A C 1
ATOM 1344 O O . LYS A 1 180 ? 42.379 42.416 25.600 1.00 13.59 180 LYS A O 1
ATOM 1350 N N . TYR A 1 181 ? 43.752 43.448 24.111 1.00 13.25 181 TYR A N 1
ATOM 1351 C CA . TYR A 1 181 ? 42.694 44.014 23.255 1.00 13.19 181 TYR A CA 1
ATOM 1352 C C . TYR A 1 181 ? 43.248 43.924 21.857 1.00 14.22 181 TYR A C 1
ATOM 1353 O O . TYR A 1 181 ? 44.174 44.688 21.523 1.00 15.53 181 TYR A O 1
ATOM 1362 N N . THR A 1 182 ? 42.748 42.977 21.075 1.00 14.58 182 THR A N 1
ATOM 1363 C CA . THR A 1 182 ? 43.311 42.665 19.751 1.00 15.99 182 THR A CA 1
ATOM 1364 C C . THR A 1 182 ? 42.268 42.940 18.659 1.00 14.96 182 THR A C 1
ATOM 1365 O O . THR A 1 182 ? 41.240 42.261 18.632 1.00 14.04 182 THR A O 1
ATOM 1369 N N . VAL A 1 183 ? 42.519 43.934 17.806 1.00 15.71 183 VAL A N 1
ATOM 1370 C CA . VAL A 1 183 ? 41.663 44.181 16.642 1.00 16.89 183 VAL A CA 1
ATOM 1371 C C . VAL A 1 183 ? 41.932 43.060 15.626 1.00 17.85 183 VAL A C 1
ATOM 1372 O O . VAL A 1 183 ? 43.094 42.907 15.163 1.00 20.38 183 VAL A O 1
ATOM 1376 N N . LEU A 1 184 ? 40.901 42.329 15.232 1.00 16.96 184 LEU A N 1
ATOM 1377 C CA . LEU A 1 184 ? 41.046 41.137 14.387 1.00 18.58 184 LEU A CA 1
ATOM 1378 C C . LEU A 1 184 ? 41.121 41.553 12.912 1.00 20.43 184 LEU A C 1
ATOM 1379 O O . LEU A 1 184 ? 40.610 42.590 12.517 1.00 21.86 184 LEU A O 1
ATOM 1384 N N . ARG A 1 185 ? 41.792 40.748 12.105 1.00 23.64 185 ARG A N 1
ATOM 1385 C CA . ARG A 1 185 ? 41.788 40.970 10.646 1.00 24.17 185 ARG A CA 1
ATOM 1386 C C . ARG A 1 185 ? 40.641 40.138 10.065 1.00 22.83 185 ARG A C 1
ATOM 1387 O O . ARG A 1 185 ? 40.756 38.920 9.864 1.00 24.53 185 ARG A O 1
ATOM 1395 N N . VAL A 1 186 ? 39.505 40.792 9.828 1.00 20.74 186 VAL A N 1
ATOM 1396 C CA . VAL A 1 186 ? 38.282 40.085 9.395 1.00 19.61 186 VAL A CA 1
ATOM 1397 C C . VAL A 1 186 ? 37.605 40.909 8.316 1.00 18.29 186 VAL A C 1
ATOM 1398 O O . VAL A 1 186 ? 37.792 42.120 8.243 1.00 18.38 186 VAL A O 1
ATOM 1402 N N . SER A 1 187 ? 36.791 40.241 7.492 1.00 17.24 187 SER A N 1
ATOM 1403 C CA . SER A 1 187 ? 36.089 40.908 6.388 1.00 17.64 187 SER A CA 1
ATOM 1404 C C . SER A 1 187 ? 35.039 41.911 6.849 1.00 17.06 187 SER A C 1
ATOM 1405 O O . SER A 1 187 ? 34.774 42.901 6.160 1.00 17.45 187 SER A O 1
ATOM 1408 N N . ALA A 1 188 ? 34.433 41.653 8.007 1.00 15.59 188 ALA A N 1
ATOM 1409 C CA . ALA A 1 188 ? 33.286 42.428 8.475 1.00 14.35 188 ALA A CA 1
ATOM 1410 C C . ALA A 1 188 ? 33.068 42.155 9.964 1.00 13.45 188 ALA A C 1
ATOM 1411 O O . ALA A 1 188 ? 33.757 41.323 10.576 1.00 14.00 188 ALA A O 1
ATOM 1413 N N . ALA A 1 189 ? 32.088 42.860 10.504 1.00 12.49 189 ALA A N 1
ATOM 1414 C CA . ALA A 1 189 ? 31.706 42.728 11.908 1.00 11.75 189 ALA A CA 1
ATOM 1415 C C . ALA A 1 189 ? 30.817 41.466 12.040 1.00 10.62 189 ALA A C 1
ATOM 1416 O O . ALA A 1 189 ? 29.585 41.557 12.123 1.00 11.58 189 ALA A O 1
ATOM 1418 N N . PHE A 1 190 ? 31.441 40.315 12.114 1.00 10.56 190 PHE A N 1
ATOM 1419 C CA . PHE A 1 190 ? 30.686 39.056 12.237 1.00 10.92 190 PHE A CA 1
ATOM 1420 C C . PHE A 1 190 ? 29.940 39.030 13.566 1.00 11.62 190 PHE A C 1
ATOM 1421 O O . PHE A 1 190 ? 30.373 39.602 14.569 1.00 11.27 190 PHE A O 1
ATOM 1429 N N . HIS A 1 191 ? 28.811 38.326 13.610 1.00 11.61 191 HIS A N 1
ATOM 1430 C CA . HIS A 1 191 ? 28.019 38.201 14.852 1.00 12.21 191 HIS A CA 1
ATOM 1431 C C . HIS A 1 191 ? 27.603 39.542 15.389 1.00 12.57 191 HIS A C 1
ATOM 1432 O O . HIS A 1 191 ? 27.599 39.756 16.581 1.00 14.67 191 HIS A O 1
ATOM 1439 N N . SER A 1 192 ? 27.184 40.413 14.494 1.00 12.29 192 SER A N 1
ATOM 1440 C CA . SER A 1 192 ? 26.626 41.718 14.824 1.00 13.34 192 SER A CA 1
ATOM 1441 C C . SER A 1 192 ? 25.523 42.042 13.826 1.00 14.93 192 SER A C 1
ATOM 1442 O O . SER A 1 192 ? 25.342 41.350 12.794 1.00 14.72 192 SER A O 1
ATOM 1445 N N . ARG A 1 193 ? 24.865 43.164 14.068 1.00 16.35 193 ARG A N 1
ATOM 1446 C CA . ARG A 1 193 ? 23.864 43.694 13.120 1.00 18.16 193 ARG A CA 1
ATOM 1447 C C . ARG A 1 193 ? 24.406 43.917 11.702 1.00 17.96 193 ARG A C 1
ATOM 1448 O O . ARG A 1 193 ? 23.627 43.911 10.732 1.00 19.54 193 ARG A O 1
ATOM 1456 N N . PHE A 1 194 ? 25.708 44.091 11.532 1.00 17.24 194 PHE A N 1
ATOM 1457 C CA . PHE A 1 194 ? 26.306 44.279 10.204 1.00 16.39 194 PHE A CA 1
ATOM 1458 C C . PHE A 1 194 ? 26.129 43.065 9.287 1.00 15.48 194 PHE A C 1
ATOM 1459 O O . PHE A 1 194 ? 26.291 43.154 8.060 1.00 17.59 194 PHE A O 1
ATOM 1467 N N . MET A 1 195 ? 25.847 41.916 9.896 1.00 14.65 195 MET A N 1
ATOM 1468 C CA . MET A 1 195 ? 25.645 40.678 9.144 1.00 14.56 195 MET A CA 1
ATOM 1469 C C . MET A 1 195 ? 24.216 40.396 8.723 1.00 15.14 195 MET A C 1
ATOM 1470 O O . MET A 1 195 ? 23.951 39.338 8.155 1.00 15.20 195 MET A O 1
ATOM 1475 N N . ARG A 1 196 ? 23.290 41.297 8.953 1.00 15.76 196 ARG A N 1
ATOM 1476 C CA . ARG A 1 196 ? 21.910 41.030 8.579 1.00 18.10 196 ARG A CA 1
ATOM 1477 C C . ARG A 1 196 ? 21.742 40.724 7.080 1.00 17.92 196 ARG A C 1
ATOM 1478 O O . ARG A 1 196 ? 21.031 39.774 6.747 1.00 16.10 196 ARG A O 1
ATOM 1486 N N . PRO A 1 197 ? 22.402 41.459 6.160 1.00 17.94 197 PRO A N 1
ATOM 1487 C CA . PRO A 1 197 ? 22.236 41.127 4.743 1.00 18.86 197 PRO A CA 1
ATOM 1488 C C . PRO A 1 197 ? 22.706 39.702 4.431 1.00 17.53 197 PRO A C 1
ATOM 1489 O O . PRO A 1 197 ? 22.014 38.955 3.717 1.00 17.98 197 PRO A O 1
ATOM 1493 N N . ALA A 1 198 ? 23.863 39.297 4.964 1.00 16.07 198 ALA A N 1
ATOM 1494 C CA . ALA A 1 198 ? 24.404 37.966 4.745 1.00 15.47 198 ALA A CA 1
ATOM 1495 C C . ALA A 1 198 ? 23.506 36.911 5.374 1.00 14.80 198 ALA A C 1
ATOM 1496 O O . ALA A 1 198 ? 23.358 35.808 4.845 1.00 14.86 198 ALA A O 1
ATOM 1498 N N . MET A 1 199 ? 22.971 37.194 6.549 1.00 14.52 199 MET A N 1
ATOM 1499 C CA . MET A 1 199 ? 22.027 36.303 7.222 1.00 14.39 199 MET A CA 1
ATOM 1500 C C . MET A 1 199 ? 20.820 36.004 6.350 1.00 14.67 199 MET A C 1
ATOM 1501 O O . MET A 1 199 ? 20.397 34.831 6.220 1.00 14.08 199 MET A O 1
ATOM 1506 N N . VAL A 1 200 ? 20.261 37.029 5.741 1.00 14.80 200 VAL A N 1
ATOM 1507 C CA . VAL A 1 200 ? 19.112 36.819 4.863 1.00 15.69 200 VAL A CA 1
ATOM 1508 C C . VAL A 1 200 ? 19.492 35.932 3.674 1.00 15.45 200 VAL A C 1
ATOM 1509 O O . VAL A 1 200 ? 18.762 34.993 3.334 1.00 14.92 200 VAL A O 1
ATOM 1513 N N . GLU A 1 201 ? 20.644 36.177 3.069 1.00 14.82 201 GLU A N 1
ATOM 1514 C CA . GLU A 1 201 ? 21.087 35.428 1.892 1.00 15.04 201 GLU A CA 1
ATOM 1515 C C . GLU A 1 201 ? 21.384 33.960 2.296 1.00 12.67 201 GLU A C 1
ATOM 1516 O O . GLU A 1 201 ? 21.013 33.010 1.592 1.00 13.06 201 GLU A O 1
ATOM 1522 N N . PHE A 1 202 ? 22.003 33.739 3.448 1.00 11.68 202 PHE A N 1
ATOM 1523 C CA . PHE A 1 202 ? 22.315 32.397 3.878 1.00 11.35 202 PHE A CA 1
ATOM 1524 C C . PHE A 1 202 ? 20.994 31.665 4.202 1.00 11.58 202 PHE A C 1
ATOM 1525 O O . PHE A 1 202 ? 20.839 30.494 3.865 1.00 12.25 202 PHE A O 1
ATOM 1533 N N . GLY A 1 203 ? 20.040 32.352 4.827 1.00 11.37 203 GLY A N 1
ATOM 1534 C CA . GLY A 1 203 ? 18.726 31.753 5.097 1.00 11.60 203 GLY A CA 1
ATOM 1535 C C . GLY A 1 203 ? 18.051 31.283 3.811 1.00 12.36 203 GLY A C 1
ATOM 1536 O O . GLY A 1 203 ? 17.458 30.198 3.743 1.00 13.58 203 GLY A O 1
ATOM 1537 N N . ARG A 1 204 ? 18.114 32.072 2.752 1.00 12.85 204 ARG A N 1
ATOM 1538 C CA . ARG A 1 204 ? 17.527 31.673 1.474 1.00 13.83 204 ARG A CA 1
ATOM 1539 C C . ARG A 1 204 ? 18.165 30.388 0.968 1.00 12.96 204 ARG A C 1
ATOM 1540 O O . ARG A 1 204 ? 17.468 29.548 0.392 1.00 15.34 204 ARG A O 1
ATOM 1548 N N . PHE A 1 205 ? 19.464 30.271 1.119 1.00 12.59 205 PHE A N 1
ATOM 1549 C CA . PHE A 1 205 ? 20.173 29.038 0.689 1.00 12.60 205 PHE A CA 1
ATOM 1550 C C . PHE A 1 205 ? 19.741 27.851 1.529 1.00 12.08 205 PHE A C 1
ATOM 1551 O O . PHE A 1 205 ? 19.475 2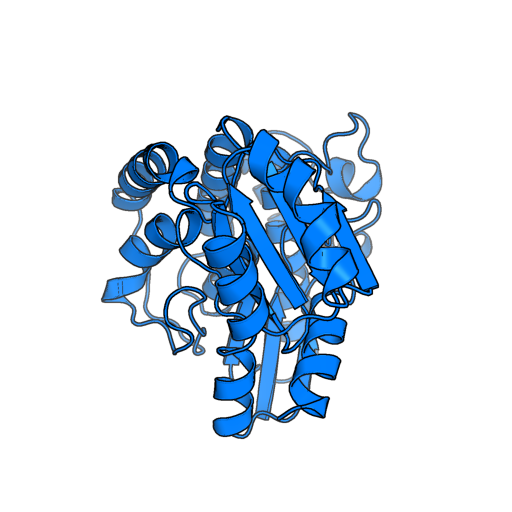6.751 1.017 1.00 12.69 205 PHE A O 1
ATOM 1559 N N . LEU A 1 206 ? 19.687 28.054 2.837 1.00 11.71 206 LEU A N 1
ATOM 1560 C CA . LEU A 1 206 ? 19.345 26.979 3.774 1.00 11.54 206 LEU A CA 1
ATOM 1561 C C . LEU A 1 206 ? 17.921 26.474 3.579 1.00 11.42 206 LEU A C 1
ATOM 1562 O O . LEU A 1 206 ? 17.643 25.335 3.981 1.00 12.25 206 LEU A O 1
ATOM 1567 N N . GLU A 1 207 ? 17.032 27.242 2.965 1.00 12.61 207 GLU A N 1
ATOM 1568 C CA . GLU A 1 207 ? 15.695 26.760 2.668 1.00 13.46 207 GLU A CA 1
ATOM 1569 C C . GLU A 1 207 ? 15.739 25.502 1.819 1.00 14.01 207 GLU A C 1
ATOM 1570 O O . GLU A 1 207 ? 14.796 24.708 1.840 1.00 14.91 207 GLU A O 1
ATOM 1576 N N . GLY A 1 208 ? 16.793 25.330 1.016 1.00 13.11 208 GLY A N 1
ATOM 1577 C CA . GLY A 1 208 ? 16.883 24.176 0.107 1.00 13.23 208 GLY A CA 1
ATOM 1578 C C . GLY A 1 208 ? 17.381 22.897 0.758 1.00 11.99 208 GLY A C 1
ATOM 1579 O O . GLY A 1 208 ? 17.500 21.876 0.071 1.00 14.11 208 GLY A O 1
ATOM 1580 N N . TYR A 1 209 ? 17.673 22.901 2.050 1.00 11.74 209 TYR A N 1
ATOM 1581 C CA . TYR A 1 209 ? 18.253 21.771 2.784 1.00 11.87 209 TYR A CA 1
ATOM 1582 C C . TYR A 1 209 ? 17.297 21.319 3.882 1.00 12.56 209 TYR A C 1
ATOM 1583 O O . TYR A 1 209 ? 16.561 22.159 4.452 1.00 13.38 209 TYR A O 1
ATOM 1592 N N . ASP A 1 210 ? 17.338 20.023 4.188 1.00 13.26 210 ASP A N 1
ATOM 1593 C CA . ASP A 1 210 ? 16.642 19.459 5.345 1.00 13.37 210 ASP A CA 1
ATOM 1594 C C . ASP A 1 210 ? 17.678 19.062 6.402 1.00 14.19 210 ASP A C 1
ATOM 1595 O O . ASP A 1 210 ? 18.881 18.858 6.114 1.00 14.57 210 ASP A O 1
ATOM 1600 N N . PHE A 1 211 ? 17.226 19.027 7.648 1.00 14.07 211 PHE A N 1
ATOM 1601 C CA . PHE A 1 211 ? 18.037 18.786 8.839 1.00 13.04 211 PHE A CA 1
ATOM 1602 C C . PHE A 1 211 ? 17.384 17.672 9.642 1.00 14.00 211 PHE A C 1
ATOM 1603 O O . PHE A 1 211 ? 16.286 17.846 10.132 1.00 15.64 211 PHE A O 1
ATOM 1611 N N . ALA A 1 212 ? 18.063 16.540 9.753 1.00 13.34 212 ALA A N 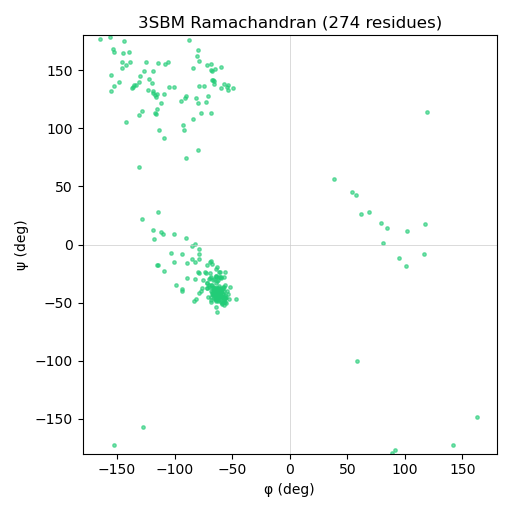1
ATOM 1612 C CA . ALA A 1 212 ? 17.540 15.382 10.464 1.00 13.81 212 ALA A CA 1
ATOM 1613 C C . ALA A 1 212 ? 17.722 15.598 11.961 1.00 14.28 212 ALA A C 1
ATOM 1614 O O . ALA A 1 212 ? 18.597 16.344 12.407 1.00 13.73 212 ALA A O 1
ATOM 1616 N N . PRO A 1 213 ? 16.930 14.897 12.788 1.00 16.03 213 PRO A N 1
ATOM 1617 C CA . PRO A 1 213 ? 17.108 15.098 14.231 1.00 16.11 213 PRO A CA 1
ATOM 1618 C C . PRO A 1 213 ? 18.483 14.596 14.712 1.00 15.76 213 PRO A C 1
ATOM 1619 O O . PRO A 1 213 ? 18.923 13.509 14.268 1.00 16.59 213 PRO A O 1
ATOM 1623 N N . PRO A 1 214 ? 19.143 15.363 15.593 1.00 15.14 214 PRO A N 1
ATOM 1624 C CA . PRO A 1 214 ? 20.441 14.927 16.135 1.00 14.81 214 PRO A CA 1
ATOM 1625 C C . PRO A 1 214 ? 20.362 13.607 16.868 1.00 14.28 214 PRO A C 1
ATOM 1626 O O . PRO A 1 214 ? 19.448 13.396 17.652 1.00 15.84 214 PRO A O 1
ATOM 1630 N N . LYS A 1 215 ? 21.305 12.722 16.596 1.00 13.51 215 LYS A N 1
ATOM 1631 C CA . LYS A 1 215 ? 21.398 11.429 17.240 1.00 14.69 215 LYS A CA 1
ATOM 1632 C C . LYS A 1 215 ? 22.247 11.488 18.517 1.00 14.10 215 LYS A C 1
ATOM 1633 O O . LYS A 1 215 ? 22.222 10.553 19.333 1.00 15.44 215 LYS A O 1
ATOM 1639 N N . ILE A 1 216 ? 23.012 12.564 18.657 1.00 13.08 216 ILE A N 1
ATOM 1640 C CA . ILE A 1 216 ? 23.736 12.921 19.889 1.00 12.64 216 ILE A CA 1
ATOM 1641 C C . ILE A 1 216 ? 23.456 14.399 20.113 1.00 12.36 216 ILE A C 1
ATOM 1642 O O . ILE A 1 216 ? 23.459 15.159 19.138 1.00 13.07 216 ILE A O 1
ATOM 1647 N N . PRO A 1 217 ? 23.188 14.822 21.341 1.00 12.19 217 PRO A N 1
ATOM 1648 C CA . PRO A 1 217 ? 22.737 16.207 21.477 1.00 12.55 217 PRO A CA 1
ATOM 1649 C C . PRO A 1 217 ? 23.814 17.225 21.114 1.00 11.63 217 PRO A C 1
ATOM 1650 O O . PRO A 1 217 ? 25.021 17.035 21.430 1.00 11.63 217 PRO A O 1
ATOM 1654 N N . VAL A 1 218 ? 23.393 18.296 20.455 1.00 10.72 218 VAL A N 1
ATOM 1655 C CA . VAL A 1 218 ? 24.283 19.362 20.046 1.00 10.08 218 VAL A CA 1
ATOM 1656 C C . VAL A 1 218 ? 23.864 20.633 20.748 1.00 10.55 218 VAL A C 1
ATOM 1657 O O . VAL A 1 218 ? 22.708 21.028 20.656 1.00 12.02 218 VAL A O 1
ATOM 1661 N N . ILE A 1 219 ? 24.782 21.333 21.416 1.00 9.87 219 ILE A N 1
ATOM 1662 C CA . ILE A 1 219 ? 24.391 22.522 22.170 1.00 9.95 219 ILE A CA 1
ATOM 1663 C C . ILE A 1 219 ? 24.522 23.704 21.208 1.00 9.95 219 ILE A C 1
ATOM 1664 O O . ILE A 1 219 ? 25.602 23.960 20.669 1.00 10.54 219 ILE A O 1
ATOM 1669 N N . SER A 1 220 ? 23.443 24.477 21.069 1.00 9.48 220 SER A N 1
ATOM 1670 C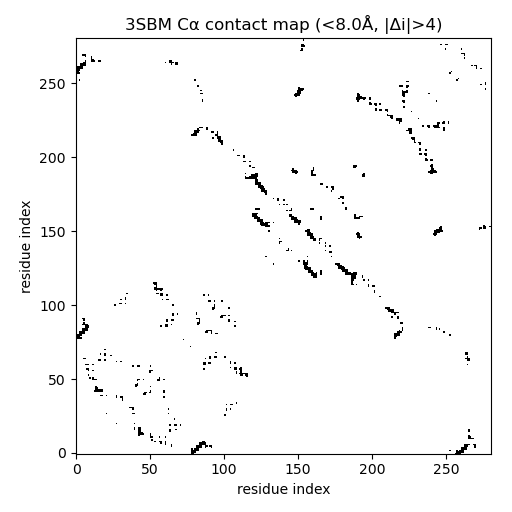 CA . SER A 1 220 ? 23.365 25.612 20.132 1.00 9.80 220 SER A CA 1
ATOM 1671 C C . SER A 1 220 ? 24.155 26.825 20.601 1.00 9.26 220 SER A C 1
ATOM 1672 O O . SER A 1 220 ? 24.054 27.232 21.757 1.00 9.58 220 SER A O 1
ATOM 1675 N N . ASN A 1 221 ? 24.891 27.462 19.701 1.00 8.79 221 ASN A N 1
ATOM 1676 C CA . ASN A 1 221 ? 25.550 28.734 19.984 1.00 8.64 221 ASN A CA 1
ATOM 1677 C C . ASN A 1 221 ? 24.536 29.846 20.256 1.00 9.25 221 ASN A C 1
ATOM 1678 O O . ASN A 1 221 ? 24.866 30.847 20.910 1.00 9.87 221 ASN A O 1
ATOM 1683 N N . VAL A 1 222 ? 23.341 29.746 19.705 1.00 9.92 222 VAL A N 1
ATOM 1684 C CA . VAL A 1 222 ? 22.352 30.811 19.791 1.00 10.75 222 VAL A CA 1
ATOM 1685 C C . VAL A 1 222 ? 21.644 30.745 21.128 1.00 11.80 222 VAL A C 1
ATOM 1686 O O . VAL A 1 222 ? 21.486 31.768 21.778 1.00 12.87 222 VAL A O 1
ATOM 1690 N N . THR A 1 223 ? 21.212 29.555 21.530 1.00 11.71 223 THR A N 1
ATOM 1691 C CA . THR A 1 223 ? 20.434 29.371 22.761 1.00 12.16 223 THR A CA 1
ATOM 1692 C C . THR A 1 223 ? 21.209 28.850 23.974 1.00 12.05 223 THR A C 1
ATOM 1693 O O . THR A 1 223 ? 20.722 28.895 25.097 1.00 12.47 223 THR A O 1
ATOM 1697 N N . ALA A 1 224 ? 22.410 28.317 23.742 1.00 10.07 224 ALA A N 1
ATOM 1698 C CA . ALA A 1 224 ? 23.230 27.659 24.784 1.00 10.80 224 ALA A CA 1
ATOM 1699 C C .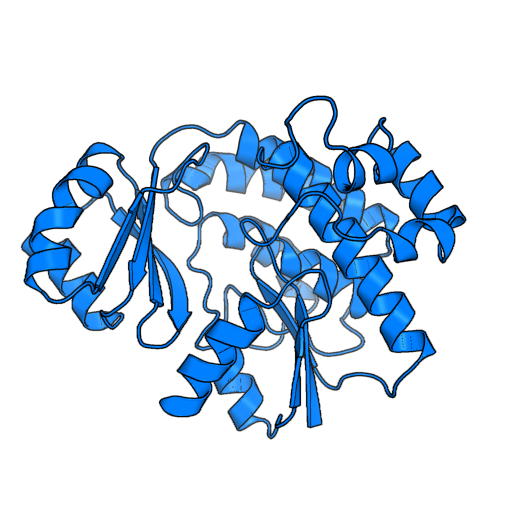 ALA A 1 224 ? 22.534 26.443 25.359 1.00 10.17 224 ALA A C 1
ATOM 1700 O O . ALA A 1 224 ? 22.804 26.038 26.476 1.00 11.03 224 ALA A O 1
ATOM 1702 N N . ARG A 1 225 ? 21.654 25.821 24.590 1.00 9.96 225 ARG A N 1
ATOM 1703 C CA . ARG A 1 225 ? 20.869 24.658 24.987 1.00 10.76 225 ARG A CA 1
ATOM 1704 C C . ARG A 1 225 ? 20.804 23.685 23.829 1.00 10.30 225 ARG A C 1
ATOM 1705 O O . ARG A 1 225 ? 21.108 24.017 22.697 1.00 10.46 225 ARG A O 1
ATOM 1713 N N . PRO A 1 226 ? 20.382 22.438 24.102 1.00 11.31 226 PRO A N 1
ATOM 1714 C CA . PRO A 1 226 ? 20.345 21.459 23.021 1.00 11.83 226 PRO A CA 1
ATOM 1715 C C . PRO A 1 226 ? 19.480 21.943 21.861 1.00 12.39 226 PRO A C 1
ATOM 1716 O O . PRO A 1 226 ? 18.376 22.501 22.075 1.00 12.81 226 PRO A O 1
ATOM 1720 N N . CYS A 1 227 ? 19.950 21.716 20.650 1.00 12.40 227 CYS A N 1
ATOM 1721 C CA . CYS A 1 227 ? 19.264 22.052 19.408 1.00 14.37 227 CYS A CA 1
ATOM 1722 C C . CYS A 1 227 ? 18.044 21.170 19.285 1.00 15.99 227 CYS A C 1
ATOM 1723 O O . CYS A 1 227 ? 18.088 19.979 19.616 1.00 17.12 227 CYS A O 1
ATOM 1726 N N . LYS A 1 228 ? 16.957 21.776 18.785 1.00 18.22 228 LYS A N 1
ATOM 1727 C CA . LYS A 1 228 ? 15.770 21.018 18.383 1.00 20.19 228 LYS A CA 1
ATOM 1728 C C . LYS A 1 228 ? 15.694 20.938 16.861 1.00 19.68 228 LYS A C 1
ATOM 1729 O O . LYS A 1 228 ? 15.931 21.929 16.183 1.00 17.78 228 LYS A O 1
ATOM 1735 N N . ALA A 1 229 ? 15.393 19.755 16.328 1.00 20.25 229 ALA A N 1
ATOM 1736 C CA . ALA A 1 229 ? 15.428 19.502 14.896 1.00 19.98 229 ALA A CA 1
ATOM 1737 C C . ALA A 1 229 ? 14.739 20.605 14.082 1.00 19.82 229 ALA A C 1
ATOM 1738 O O . ALA A 1 229 ? 15.305 21.125 13.105 1.00 20.13 229 ALA A O 1
ATOM 1740 N N . ASP A 1 230 ? 13.544 20.983 14.525 1.00 19.32 230 ASP A N 1
ATOM 1741 C CA . ASP A 1 230 ? 12.701 21.924 13.795 1.00 19.83 230 ASP A CA 1
ATOM 1742 C C . ASP A 1 230 ? 13.232 23.343 13.780 1.00 19.23 230 ASP A C 1
ATOM 1743 O O . ASP A 1 230 ? 12.763 24.184 13.010 1.00 20.30 230 ASP A O 1
ATOM 1748 N N . GLY A 1 231 ? 14.177 23.625 14.658 1.00 16.22 231 GLY A N 1
ATOM 1749 C CA . GLY A 1 231 ? 14.745 24.946 14.767 1.00 15.53 231 GLY A CA 1
ATOM 1750 C C . GLY A 1 231 ? 16.113 25.104 14.154 1.00 13.77 231 GLY A C 1
ATOM 1751 O O . GLY A 1 231 ? 16.640 26.217 14.128 1.00 14.48 231 GLY A O 1
ATOM 1752 N N . ILE A 1 232 ? 16.743 24.017 13.702 1.00 13.48 232 ILE A N 1
ATOM 1753 C CA . ILE A 1 232 ? 18.133 24.087 13.248 1.00 12.51 232 ILE A CA 1
ATOM 1754 C C . ILE A 1 232 ? 18.282 24.991 12.015 1.00 11.89 232 ILE A C 1
ATOM 1755 O O . ILE A 1 232 ? 19.188 25.806 11.991 1.00 11.30 232 ILE A O 1
ATOM 1760 N N . ARG A 1 233 ? 17.446 24.848 11.007 1.00 13.06 233 ARG A N 1
ATOM 1761 C CA . ARG A 1 233 ? 17.612 25.649 9.808 1.00 13.15 233 ARG A CA 1
ATOM 1762 C C . ARG A 1 233 ? 17.610 27.115 10.135 1.00 13.40 233 ARG A C 1
ATOM 1763 O O . ARG A 1 233 ? 18.516 27.842 9.725 1.00 14.23 233 ARG A O 1
ATOM 1771 N N . ALA A 1 234 ? 16.631 27.574 10.907 1.00 13.86 234 ALA A N 1
ATOM 1772 C CA . ALA A 1 234 ? 16.537 28.983 11.253 1.00 14.34 234 ALA A CA 1
ATOM 1773 C C . ALA A 1 234 ? 17.703 29.463 12.082 1.00 13.26 234 ALA A C 1
ATOM 1774 O O . ALA A 1 234 ? 18.253 30.559 11.873 1.00 14.11 234 ALA A O 1
ATOM 1776 N N . ALA A 1 235 ? 18.119 28.642 13.033 1.00 12.80 235 ALA A N 1
ATOM 1777 C CA . ALA A 1 235 ? 19.211 29.010 13.909 1.00 12.62 235 ALA A CA 1
ATOM 1778 C C . ALA A 1 235 ? 20.493 29.200 13.154 1.00 11.92 235 ALA A C 1
ATOM 1779 O O . ALA A 1 235 ? 21.289 30.068 13.506 1.00 11.90 235 ALA A O 1
ATOM 1781 N N . LEU A 1 236 ? 20.748 28.370 12.137 1.00 12.14 236 LEU A N 1
ATOM 1782 C CA . LEU A 1 236 ? 22.046 28.456 11.417 1.00 11.51 236 LEU A CA 1
ATOM 1783 C C . LEU A 1 236 ? 22.223 29.793 10.681 1.00 11.76 236 LEU A C 1
ATOM 1784 O O . LEU A 1 236 ? 23.332 30.304 10.578 1.00 13.03 236 LEU A O 1
ATOM 1789 N N . SER A 1 237 ? 21.145 30.386 10.166 1.00 13.22 237 SER A N 1
ATOM 1790 C CA . SER A 1 237 ? 21.292 31.735 9.602 1.00 14.14 237 SER A CA 1
ATOM 1791 C C . SER A 1 237 ? 21.320 32.818 10.685 1.00 13.25 237 SER A C 1
ATOM 1792 O O . SER A 1 237 ? 22.162 33.718 10.634 1.00 14.22 237 SER A O 1
ATOM 1795 N N . GLU A 1 238 ? 20.478 32.717 11.693 1.00 13.34 238 GLU A N 1
ATOM 1796 C CA . GLU A 1 238 ? 20.477 33.686 12.819 1.00 14.93 238 GLU A CA 1
ATOM 1797 C C . GLU A 1 238 ? 21.831 33.771 13.486 1.00 12.69 238 GLU A C 1
ATOM 1798 O O . GLU A 1 238 ? 22.254 34.836 13.947 1.00 12.00 238 GLU A O 1
ATOM 1804 N N . GLN A 1 239 ? 22.520 32.648 13.535 1.00 11.51 239 GLN A N 1
ATOM 1805 C CA . GLN A 1 239 ? 23.755 32.532 14.270 1.00 10.65 239 GLN A CA 1
ATOM 1806 C C . GLN A 1 239 ? 24.787 33.546 13.791 1.00 11.39 239 GLN A C 1
ATOM 1807 O O . GLN A 1 239 ? 25.571 34.080 14.610 1.00 10.76 239 GLN A O 1
ATOM 1813 N N . ILE A 1 240 ? 24.823 33.809 12.488 1.00 11.00 240 ILE A N 1
ATOM 1814 C CA . ILE A 1 240 ? 25.925 34.634 11.942 1.00 11.73 240 ILE A CA 1
ATOM 1815 C C . ILE A 1 240 ? 25.755 36.092 12.356 1.00 12.37 240 ILE A C 1
ATOM 1816 O O . ILE A 1 240 ? 26.721 36.857 12.262 1.00 13.08 240 ILE A O 1
ATOM 1821 N N . ALA A 1 241 ? 24.565 36.482 12.775 1.00 12.28 241 ALA A N 1
ATOM 1822 C CA . ALA A 1 241 ? 24.315 37.876 13.200 1.00 12.85 241 ALA A CA 1
ATOM 1823 C C . ALA A 1 241 ? 24.092 37.992 14.707 1.00 13.08 241 ALA A C 1
ATOM 1824 O O . ALA A 1 241 ? 23.677 39.060 15.197 1.00 16.80 241 ALA A O 1
ATOM 1826 N N . SER A 1 242 ? 24.324 36.910 15.458 1.00 12.37 242 SER A N 1
ATOM 1827 C CA . SER A 1 242 ? 23.931 36.792 16.855 1.00 12.77 242 SER A CA 1
ATOM 1828 C C . SER A 1 242 ? 25.146 36.449 17.710 1.00 11.29 242 SER A C 1
ATOM 1829 O O . SER A 1 242 ? 26.121 35.848 17.223 1.00 11.09 242 SER A O 1
ATOM 1832 N N . PRO A 1 243 ? 25.077 36.763 19.019 1.00 10.58 243 PRO A N 1
ATOM 1833 C CA . PRO A 1 243 ? 26.211 36.433 19.873 1.00 10.58 243 PRO A CA 1
ATOM 1834 C C . PRO A 1 243 ? 26.414 34.904 20.001 1.00 9.86 243 PRO A C 1
ATOM 1835 O O . PRO A 1 243 ? 25.432 34.159 20.117 1.00 10.71 243 PRO A O 1
ATOM 1839 N N . VAL A 1 244 ? 27.647 34.454 20.002 1.00 9.39 244 VAL A N 1
ATOM 1840 C CA . VAL A 1 244 ? 28.043 33.055 20.238 1.00 9.21 244 VAL A CA 1
ATOM 1841 C C . VAL A 1 244 ? 28.114 32.842 21.748 1.00 9.70 244 VAL A C 1
ATOM 1842 O O . VAL A 1 244 ? 29.008 33.377 22.387 1.00 9.57 244 VAL A O 1
ATOM 1846 N N . ARG A 1 245 ? 27.150 32.111 22.291 1.00 8.48 245 ARG A N 1
ATOM 1847 C CA A ARG A 1 245 ? 27.059 31.914 23.753 0.50 9.43 245 ARG A CA 1
ATOM 1848 C CA B ARG A 1 245 ? 27.035 31.905 23.750 0.50 9.39 245 ARG A CA 1
ATOM 1849 C C . ARG A 1 245 ? 27.831 30.667 24.180 1.00 9.18 245 ARG A C 1
ATOM 1850 O O . ARG A 1 245 ? 27.273 29.668 24.636 1.00 9.84 245 ARG A O 1
ATOM 1865 N N . TRP A 1 246 ? 29.135 30.747 24.006 1.00 8.57 246 TRP A N 1
ATOM 1866 C CA . TRP A 1 246 ? 30.005 29.607 24.236 1.00 8.87 246 TRP A CA 1
ATOM 1867 C C . TRP A 1 246 ? 30.171 29.295 25.702 1.00 8.97 246 TRP A C 1
ATOM 1868 O O . TRP A 1 246 ? 30.003 28.157 26.131 1.00 9.30 246 TRP A O 1
ATOM 1879 N N A CYS A 1 247 ? 30.465 30.317 26.492 0.50 8.43 247 CYS A N 1
ATOM 1880 N N B CYS A 1 247 ? 30.493 30.270 26.541 0.50 8.91 247 CYS A N 1
ATOM 1881 C CA A CYS A 1 247 ? 30.626 30.155 27.907 0.50 9.11 247 CYS A CA 1
ATOM 1882 C CA B CYS A 1 247 ? 30.712 29.947 27.944 0.50 10.54 247 CYS A CA 1
ATOM 1883 C C A CYS A 1 247 ? 29.391 29.486 28.513 0.50 9.27 247 CYS A C 1
ATOM 1884 C C B CYS A 1 247 ? 29.439 29.361 28.556 0.50 9.64 247 CYS A C 1
ATOM 1885 O O A CYS A 1 247 ? 29.505 28.544 29.294 0.50 9.64 247 CYS A O 1
ATOM 1886 O O B CYS A 1 247 ? 29.509 28.427 29.350 0.50 10.12 247 CYS A O 1
ATOM 1891 N N A GLU A 1 248 ? 28.199 29.988 28.186 0.50 9.11 248 GLU A N 1
ATOM 1892 N N B GLU A 1 248 ? 28.264 29.901 28.219 0.50 9.11 248 GLU A N 1
ATOM 1893 C CA A GLU A 1 248 ? 26.985 29.424 28.730 0.50 10.15 248 GLU A CA 1
ATOM 1894 C CA B GLU A 1 248 ? 27.052 29.364 28.796 0.50 9.26 248 GLU A CA 1
ATOM 1895 C C A GLU A 1 248 ? 26.806 27.979 28.291 0.50 9.54 248 GLU A C 1
ATOM 1896 C C B GLU A 1 248 ? 26.754 27.967 28.277 0.50 9.23 248 GLU A C 1
ATOM 1897 O O A GLU A 1 248 ? 26.317 27.155 29.063 0.50 9.66 248 GLU A O 1
ATOM 1898 O O B GLU A 1 248 ? 26.135 27.161 28.984 0.50 9.63 248 GLU A O 1
ATOM 1909 N N . SER A 1 249 ? 27.156 27.683 27.045 1.00 8.33 249 SER A N 1
ATOM 1910 C CA . SER A 1 249 ? 27.012 26.325 26.501 1.00 8.50 249 SER A CA 1
ATOM 1911 C C . SER A 1 249 ? 27.842 25.331 27.316 1.00 8.10 249 SER A C 1
ATOM 1912 O O . SER A 1 249 ? 27.381 24.251 27.670 1.00 9.16 249 SER A O 1
ATOM 1915 N N . ILE A 1 250 ? 29.083 25.725 27.618 1.00 8.57 250 ILE A N 1
ATOM 1916 C CA . ILE A 1 250 ? 29.970 24.863 28.426 1.00 8.93 250 ILE A CA 1
ATOM 1917 C C . ILE A 1 250 ? 29.460 24.731 29.863 1.00 10.14 250 ILE A C 1
ATOM 1918 O O . ILE A 1 250 ? 29.456 23.644 30.419 1.00 10.33 250 ILE A O 1
ATOM 1923 N N . ARG A 1 251 ? 29.016 25.841 30.451 1.00 9.24 251 ARG A N 1
ATOM 1924 C CA . ARG A 1 251 ? 28.436 25.754 31.794 1.00 10.42 251 ARG A CA 1
ATOM 1925 C C . ARG A 1 251 ? 27.198 24.862 31.820 1.00 9.60 251 ARG A C 1
ATOM 1926 O O . ARG A 1 251 ? 26.973 24.159 32.787 1.00 10.66 251 ARG A O 1
ATOM 1934 N N . TYR A 1 252 ? 26.392 24.882 30.771 1.00 9.97 252 TYR A N 1
ATOM 1935 C CA . TYR A 1 252 ? 25.213 24.029 30.705 1.00 9.94 252 TYR A CA 1
ATOM 1936 C C . TYR A 1 252 ? 25.663 22.562 30.725 1.00 10.47 252 TYR A C 1
ATOM 1937 O O . TYR A 1 252 ? 25.136 21.735 31.479 1.00 10.83 252 TYR A O 1
ATOM 1946 N N . LEU A 1 253 ? 26.663 22.234 29.914 1.00 9.62 253 LEU A N 1
ATOM 1947 C CA . LEU A 1 253 ? 27.212 20.886 29.906 1.00 10.09 253 LEU A CA 1
ATOM 1948 C C . LEU A 1 253 ? 27.772 20.450 31.247 1.00 10.89 253 LEU A C 1
ATOM 1949 O O . LEU A 1 253 ? 27.512 19.324 31.660 1.00 11.76 253 LEU A O 1
ATOM 1954 N N . MET A 1 254 ? 28.520 21.319 31.890 1.00 10.57 254 MET A N 1
ATOM 1955 C CA . MET A 1 254 ? 28.977 20.992 33.237 1.00 11.66 254 MET A CA 1
ATOM 1956 C C . MET A 1 254 ? 27.805 20.687 34.162 1.00 12.53 254 MET A C 1
ATOM 1957 O O . MET A 1 254 ? 27.851 19.767 34.955 1.00 14.40 254 MET A O 1
ATOM 1962 N N . GLY A 1 255 ? 26.749 21.492 34.082 1.00 13.05 255 GLY A N 1
ATOM 1963 C CA . GLY A 1 255 ? 25.547 21.235 34.856 1.00 13.91 255 GLY A CA 1
ATOM 1964 C C . GLY A 1 255 ? 24.847 19.931 34.563 1.00 14.35 255 GLY A C 1
ATOM 1965 O O . GLY A 1 255 ? 24.216 19.365 35.474 1.00 17.37 255 GLY A O 1
ATOM 1966 N N . ARG A 1 256 ? 24.995 19.428 33.345 1.00 14.65 256 ARG A N 1
ATOM 1967 C CA . ARG A 1 256 ? 24.474 18.128 32.963 1.00 14.83 256 ARG A CA 1
ATOM 1968 C C . ARG A 1 256 ? 25.350 16.966 33.458 1.00 17.24 256 ARG A C 1
ATOM 1969 O O . ARG A 1 256 ? 24.945 15.802 33.342 1.00 21.03 256 ARG A O 1
ATOM 1977 N N . GLY A 1 257 ? 26.526 17.277 34.014 1.00 16.12 257 GLY A N 1
ATOM 1978 C CA . GLY A 1 257 ? 27.406 16.255 34.578 1.00 16.48 257 GLY A CA 1
ATOM 1979 C C . GLY A 1 257 ? 28.566 15.899 33.660 1.00 17.11 257 GLY A C 1
ATOM 1980 O O . GLY A 1 257 ? 29.253 14.907 33.908 1.00 18.55 257 GLY A O 1
ATOM 1981 N N . VAL A 1 258 ? 28.803 16.680 32.606 1.00 14.56 258 VAL A N 1
ATOM 1982 C CA . VAL A 1 258 ? 29.970 16.421 31.754 1.00 15.35 258 VAL A CA 1
ATOM 1983 C C . VAL A 1 258 ? 31.199 16.815 32.554 1.00 16.10 258 VAL A C 1
ATOM 1984 O O . VAL A 1 258 ? 31.297 17.924 33.053 1.00 16.70 258 VAL A O 1
ATOM 1988 N N . GLU A 1 259 ? 32.144 15.884 32.631 1.00 18.12 259 GLU A N 1
ATOM 1989 C CA . GLU A 1 259 ? 33.417 16.157 33.294 1.00 20.58 259 GLU A CA 1
ATOM 1990 C C . GLU A 1 259 ? 34.615 16.146 32.352 1.00 19.92 259 GLU A C 1
ATOM 1991 O O . GLU A 1 259 ? 35.680 16.662 32.753 1.00 21.19 259 GLU A O 1
ATOM 1997 N N . GLU A 1 260 ? 34.470 15.558 31.158 1.00 18.07 260 GLU A N 1
ATOM 1998 C CA . GLU A 1 260 ? 35.559 15.441 30.167 1.00 17.23 260 GLU A CA 1
ATOM 1999 C C . GLU A 1 260 ? 35.172 16.255 28.933 1.00 15.12 260 GLU A C 1
ATOM 2000 O O . GLU A 1 260 ? 34.168 15.961 28.288 1.00 15.08 260 GLU A O 1
ATOM 2006 N N . PHE A 1 261 ? 35.946 17.288 28.642 1.00 13.72 261 PHE A N 1
ATOM 2007 C CA . PHE A 1 261 ? 35.744 18.153 27.495 1.00 13.53 261 PHE A CA 1
ATOM 2008 C C . PHE A 1 261 ? 36.938 18.029 26.567 1.00 14.50 261 PHE A C 1
ATOM 2009 O O . PHE A 1 261 ? 38.048 18.426 26.941 1.00 16.98 261 PHE A O 1
ATOM 2017 N N . VAL A 1 262 ? 36.710 17.449 25.400 1.00 13.69 262 VAL A N 1
ATOM 2018 C CA . VAL A 1 262 ? 37.766 17.074 24.452 1.00 14.55 262 VAL A CA 1
ATOM 2019 C C . VAL A 1 262 ? 37.608 17.854 23.182 1.00 13.09 262 VAL A C 1
ATOM 2020 O O . VAL A 1 262 ? 36.525 17.888 22.624 1.00 12.62 262 VAL A O 1
ATOM 2024 N N . GLU A 1 263 ? 38.664 18.531 22.742 1.00 12.01 263 GLU A N 1
ATOM 2025 C CA . GLU A 1 263 ? 38.627 19.272 21.494 1.00 12.54 263 GLU A CA 1
ATOM 2026 C C . GLU A 1 263 ? 38.862 18.358 20.303 1.00 13.09 263 GLU A C 1
ATOM 2027 O O . GLU A 1 263 ? 39.857 17.632 20.261 1.00 15.62 263 GLU A O 1
ATOM 2033 N N . CYS A 1 264 ? 37.951 18.399 19.341 1.00 12.25 264 CYS A N 1
ATOM 2034 C CA . CYS A 1 264 ? 37.935 17.513 18.189 1.00 13.05 264 CYS A CA 1
ATOM 2035 C C . CYS A 1 264 ? 38.189 18.332 16.949 1.00 13.74 264 CYS A C 1
ATOM 2036 O O . CYS A 1 264 ? 37.298 19.012 16.399 1.00 14.26 264 CYS A O 1
ATOM 2039 N N . GLY A 1 265 ? 39.421 18.313 16.498 1.00 13.61 265 GLY A N 1
ATOM 2040 C CA . GLY A 1 265 ? 39.890 19.180 15.451 1.00 13.53 265 GLY A CA 1
ATOM 2041 C C . GLY A 1 265 ? 41.309 19.615 15.795 1.00 13.49 265 GLY A C 1
ATOM 2042 O O . GLY A 1 265 ? 41.910 19.140 16.760 1.00 15.24 265 GLY A O 1
ATOM 2043 N N . HIS A 1 266 ? 41.855 20.540 15.029 1.00 11.89 266 HIS A N 1
ATOM 2044 C CA . HIS A 1 266 ? 43.188 21.023 15.263 1.00 12.71 266 HIS A CA 1
ATOM 2045 C C . HIS A 1 266 ? 43.245 22.027 16.395 1.00 12.25 266 HIS A C 1
ATOM 2046 O O . HIS A 1 266 ? 42.455 22.935 16.434 1.00 11.54 266 HIS A O 1
ATOM 2053 N N . GLY A 1 267 ? 44.249 21.894 17.254 1.00 13.40 267 GLY A N 1
ATOM 2054 C CA . GLY A 1 267 ? 44.617 22.933 18.211 1.00 12.88 267 GLY A CA 1
ATOM 2055 C C . GLY A 1 267 ? 43.922 22.794 19.545 1.00 12.93 267 GLY A C 1
ATOM 2056 O O . GLY A 1 267 ? 43.180 21.843 19.771 1.00 14.09 267 GLY A O 1
ATOM 2057 N N . ILE A 1 268 ? 44.188 23.765 20.408 1.00 12.31 268 ILE A N 1
ATOM 2058 C CA . ILE A 1 268 ? 43.743 23.763 21.804 1.00 12.82 268 ILE A CA 1
ATOM 2059 C C . ILE A 1 268 ? 43.011 25.077 22.176 1.00 11.20 268 ILE A C 1
ATOM 2060 O O . ILE A 1 268 ? 42.903 25.443 23.364 1.00 11.25 268 ILE A O 1
ATOM 2065 N N . VAL A 1 269 ? 42.488 25.800 21.196 1.00 10.97 269 VAL A N 1
ATOM 2066 C CA . VAL A 1 269 ? 41.747 27.038 21.502 1.00 11.02 269 VAL A CA 1
ATOM 2067 C C . VAL A 1 269 ? 40.553 26.816 22.469 1.00 10.61 269 VAL A C 1
ATOM 2068 O O . VAL A 1 269 ? 40.409 27.518 23.475 1.00 10.53 269 VAL A O 1
ATOM 2072 N N . LEU A 1 270 ? 39.696 25.878 22.159 1.00 10.60 270 LEU A N 1
ATOM 2073 C CA . LEU A 1 270 ? 38.511 25.624 22.993 1.00 10.11 270 LEU A CA 1
ATOM 2074 C C . LEU A 1 270 ? 38.866 25.024 24.314 1.00 10.57 270 LEU A C 1
ATOM 2075 O O . LEU A 1 270 ? 38.213 25.298 25.334 1.00 10.42 270 LEU A O 1
ATOM 2080 N N . THR A 1 271 ? 39.946 24.268 24.348 1.00 9.96 271 THR A N 1
ATOM 2081 C CA . THR A 1 271 ? 40.444 23.667 25.576 1.00 11.90 271 THR A CA 1
ATOM 2082 C C . THR A 1 271 ? 40.864 24.809 26.515 1.00 10.44 271 THR A C 1
ATOM 2083 O O . THR A 1 271 ? 40.666 24.769 27.742 1.00 10.79 271 THR A O 1
ATOM 2087 N N . GLY A 1 272 ? 41.548 25.823 25.986 1.00 10.67 272 GLY A N 1
ATOM 2088 C CA . GLY A 1 272 ? 41.921 26.999 26.774 1.00 10.23 272 GLY A CA 1
ATOM 2089 C C . GLY A 1 272 ? 40.715 27.745 27.320 1.00 9.85 272 GLY A C 1
ATOM 2090 O O . GLY A 1 272 ? 40.721 28.134 28.476 1.00 10.87 272 GLY A O 1
ATOM 2091 N N . LEU A 1 273 ? 39.656 27.867 26.542 1.00 9.37 273 LEU A N 1
ATOM 2092 C CA . LEU A 1 273 ? 38.447 28.501 27.047 1.00 8.70 273 LEU A CA 1
ATOM 2093 C C . LEU A 1 273 ? 37.831 27.669 28.172 1.00 9.69 273 LEU A C 1
ATOM 2094 O O . LEU A 1 273 ? 37.402 28.205 29.189 1.00 9.61 273 LEU A O 1
ATOM 2099 N N . TYR A 1 274 ? 37.794 26.359 27.991 1.00 9.61 274 TYR A N 1
ATOM 2100 C CA . TYR A 1 274 ? 37.252 25.446 28.992 1.00 10.86 274 TYR A CA 1
ATOM 2101 C C . TYR A 1 274 ? 37.964 25.654 30.304 1.00 10.18 274 TYR A C 1
ATOM 2102 O O . TYR A 1 274 ? 37.344 25.745 31.385 1.00 10.77 274 TYR A O 1
ATOM 2111 N N . ALA A 1 275 ? 39.292 25.755 30.296 1.00 10.19 275 ALA A N 1
ATOM 2112 C CA . ALA A 1 275 ? 40.016 25.899 31.550 1.00 11.02 275 ALA A CA 1
ATOM 2113 C C . ALA A 1 275 ? 39.611 27.158 32.297 1.00 10.37 275 ALA A C 1
ATOM 2114 O O . ALA A 1 275 ? 39.510 27.171 33.508 1.00 11.18 275 ALA A O 1
ATOM 2116 N N . GLN A 1 276 ? 39.363 28.223 31.559 1.00 10.61 276 GLN A N 1
ATOM 2117 C CA . GLN A 1 276 ? 38.914 29.465 32.186 1.00 11.35 276 GLN A CA 1
ATOM 2118 C C . GLN A 1 276 ? 37.464 29.386 32.694 1.00 11.53 276 GLN A C 1
ATOM 2119 O O . GLN A 1 276 ? 37.179 29.895 33.792 1.00 12.93 276 GLN A O 1
ATOM 2125 N N . ILE A 1 277 ? 36.589 28.714 31.974 1.00 11.54 277 ILE A N 1
ATOM 2126 C CA . ILE A 1 277 ? 35.201 28.521 32.416 1.00 11.74 277 ILE A CA 1
ATOM 2127 C C . ILE A 1 277 ? 35.162 27.646 33.643 1.00 12.85 277 ILE A C 1
ATOM 2128 O O . ILE A 1 277 ? 34.474 27.993 34.607 1.00 14.57 277 ILE A O 1
ATOM 2133 N N . ARG A 1 278 ? 35.952 26.582 33.675 1.00 13.09 278 ARG A N 1
ATOM 2134 C CA . ARG A 1 278 ? 35.989 25.653 34.803 1.00 14.52 278 ARG A CA 1
ATOM 2135 C C . ARG A 1 278 ? 36.459 26.370 36.042 1.00 16.58 278 ARG A C 1
ATOM 2136 O O . ARG A 1 278 ? 35.906 26.202 37.157 1.00 16.69 278 ARG A O 1
ATOM 2144 N N . ARG A 1 279 ? 37.505 27.164 35.909 1.00 16.42 279 ARG A N 1
ATOM 2145 C CA . ARG A 1 279 ? 38.047 27.855 37.078 1.00 19.83 279 ARG A CA 1
ATOM 2146 C C . ARG A 1 279 ? 37.010 28.783 37.720 1.00 22.18 279 ARG A C 1
ATOM 2147 O O . ARG A 1 279 ? 36.950 28.907 38.937 1.00 22.90 279 ARG A O 1
ATOM 2155 N N . ASP A 1 280 ? 36.205 29.450 36.918 1.00 23.89 280 ASP A N 1
ATOM 2156 C CA . ASP A 1 280 ? 35.136 30.254 37.527 1.00 27.52 280 ASP A CA 1
ATOM 2157 C C . ASP A 1 280 ? 33.917 29.450 38.034 1.00 29.76 280 ASP A C 1
ATOM 2158 O O . ASP A 1 280 ? 33.343 29.796 39.077 1.00 31.64 280 ASP A O 1
ATOM 2163 N N . ALA A 1 281 ? 33.499 28.431 37.281 1.00 31.98 281 ALA A N 1
ATOM 2164 C CA . ALA A 1 281 ? 32.248 27.723 37.536 1.00 33.13 281 ALA A CA 1
ATOM 2165 C C . ALA A 1 281 ? 32.339 26.952 38.848 1.00 35.49 281 ALA A C 1
ATOM 2166 O O . ALA A 1 281 ? 31.320 26.618 39.468 1.00 37.42 281 ALA A O 1
#

InterPro domains:
  IPR001227 Acyl transferase domain superfamily [G3DSA:3.40.366.10] (5-271)
  IPR004410 Malonyl CoA-acyl carrier protein transacylase, FabD-type [TIGR00128] (2-280)
  IPR013785 Aldolase-type TIM barrel [G3DSA:3.20.20.70] (403-705)
  IPR014043 Acyl transferase domain [PF00698] (4-266)
  IPR014043 Acyl transferase domain [SM00827] (5-298)
  IPR014179 PfaD-like, TIM-barrel domain [TIGR02814] (394-835)
  IPR014179 PfaD-like, TIM-barrel domain [cd04742] (398-815)
  IPR016035 Acyl transferase/acyl hydrolase/lysophospholipase [SSF52151] (2-287)
  IPR016036 Malonyl-CoA ACP transacylase, ACP-binding [SSF55048] (120-187)
  IPR049489 [Acyl-carrier-protein] S-malonyltransferase-like, inserted helical domain [PF21607] (710-789)
  IPR050858 Malonyl CoA-ACP Transacylase/Polyketide Synthase FabD [PTHR42681] (1-285)

Solvent-accessible surface area: 12289 Å² total; per-residue (Å²): 98,20,0,1,0,0,0,6,76,58,9,39,40,144,11,1,12,138,85,16,2,94,63,25,87,50,36,11,62,132,0,43,64,53,13,69,50,49,0,90,32,8,0,66,80,25,78,83,126,69,6,82,77,11,56,36,0,3,1,0,0,0,0,2,0,0,0,16,8,17,90,69,157,123,115,61,70,101,9,56,11,0,0,0,22,13,2,0,11,2,0,0,3,26,12,0,25,4,17,84,7,61,40,0,0,27,0,0,59,59,6,0,64,19,5,18,122,21,216,31,7,5,10,0,28,3,52,32,8,80,56,122,86,0,104,71,9,17,111,120,47,42,4,111,25,10,37,7,0,15,15,16,5,42,34,39,2,12,0,0,0,17,134,101,21,2,61,108,0,62,113,28,0,82,91,30,39,10,169,119,14,54,78,62,237,41,46,0,0,16,10,2,108,67,0,136,95,8,38,92,98,0,18,170,62,0,114,69,53,122,22,44,91,34,162,29,56,1,0,7,0,22,67,0,113,42,30,159,32,150,34,5,88,68,25,7,14,78,4,1,14,19,54,0,76,0,13,44,0,0,128,43,0,54,71,127,38,5,150,87,18,29,15,0,19,62,32,138,77,3,50,36,13,44,53,61,0,130,169,101,77

Secondary structure (DSSP, 8-state):
-EEEEE--TT---TTTTHHHHHHSHHHHHHHHHHHTS-HHHHHHT-TTS-TTSHHHHHHHHHHHHHHHHHHHHHHSPPPSEEEE-TTHHHHHHHHTTSS-HHHHHHHHHHHHHHHHH--B-EEEEEES--HHHHHHHHHHTT-TTEEEEEEEETTEEEEEE-HHHHHHTHHHHHHHT-SEEEE---SB-TTSGGGHHHHHHHHHHHTT---PPPSS-EE-TTTSSB--GGGHHHHHHHGGGS-EEHHHHHHHHHHTT--EEEE-SSSSHHHHHHHHHHHH-

Radius of gyration: 18.07 Å; Cα contacts (8 Å, |Δi|>4): 604; chains: 1; bounding box: 38×51×44 Å

Nearest PDB structures (foldseek):
  3rgi-assembly1_A  TM=1.002E+00  e=1.961E-56  Sorangium cellulosum
  5zk4-assembly2_B  TM=9.824E-01  e=7.721E-52  Sorangium cellulosum
  3g87-assembly1_A  TM=9.674E-01  e=2.368E-39  Burkholderia pseudomallei 1710b
  3im8-assembly1_A  TM=9.210E-01  e=1.374E-28  Streptococcus pneumoniae R6
  6l3n-assembly2_B  TM=8.559E-01  e=4.245E-19  Actinosynnema pretiosum subsp. auranticum

Sequence (281 aa):
MKAYMFPGQGSQAKGMGRALFDAFPALTARADGVLGYSIRALCQDDPDQRLSQTQFTQPALYVVNALSYLKRREEEAPPDFLAGHSLGEFSALFAAGVFDFETGLALVKKRGELMGDARGGGMAAVIGLDEERVRELLDQNGATAVDIANLNSPSQVVISGAKDEIARLQVPFEAAGAKKYTVLRVSAAFHSRFMRPAMVEFGRFLEGYDFAPPKIPVISNVTARPCKADGIRAALSEQIASPVRRWCCEESIRYLMGRGVEEFVECGHGIVLTGLYAQIRRDA

Foldseek 3Di:
DEEAEAEAQPQADAPWQQVLCVVCVVLQVLLCVLQVHRLNCCRHPVPVVCCNQQLNVLLNSLVQLQSLLVVCVVPDDDGQEYEYFLSGLLSRLCSQPQDHSSVSSNLSNLLSVLFSPAAFKWKKKWFAAAPVRVVVLCVVVVVPFKDWAEDLARGITMIIGHHVSLVVSVVVRVVVPGPDIGTDDGRHRWQAPSCPVSLVVSLVVLVVDATDAGNRFYQAQAPLHTDGRVCVSNSSSVSRNHHRHNLSVLVVVVVVVHDHYHYRTGDCPSVVSNVRSVVVD

=== Feature glossary ===
Key to the feature types in this record:

Secondary structure (8-state, DSSP). Secondary structure is the local, repeating backbone conformation. DSSP classifies it into eight states by reading the hydrogen-bond network: three helix types (H, G, I), two β types (E, B), two non-regular types (T, S), and unstructured coil (-).

Backbone torsions (φ/ψ). Backbone dihedral angles. Every residue except chain termini has a φ (preceding-C → N → Cα → C) and a ψ (N → Cα → C → next-N). They are reported in degrees following the IUPAC sign convention. Secondary structure is essentially a statement about which (φ, ψ) basin each residue occupies.

Predicted aligned error. Predicted Aligned Error (PAE) is an AlphaFold confidence matrix: entry (i, j) is the expected error in the position of residue j, in ångströms, when the prediction is superimposed on the true structure at residue i. Low PAE within a block of residues means that block is internally rigid and well-predicted; high PAE between two blocks means their relative placement is uncertain even if each block individually is confident.

B-factor. B-factor (Debye–Waller factor) reflects atomic displacement in the crystal lattice. It is an experimental observable (units Å²), not a prediction; low values mean the atom is pinned down, high values mean it moves or is heterogeneous across the crystal.

Secondary structure (3-state, P-SEA). Three-state secondary structure (P-SEA) collapses the eight DSSP classes into helix (a), strand (b), and coil (c). P-SEA assigns these from Cα geometry alone — distances and angles — without requiring backbone oxygens, so it works on any Cα trace.

Sequence. Primary structure: the covalent order of the twenty standard amino acids along the backbone. Two proteins with the same sequence will (almost always) fold to the same structure; two with 30% identity often share a fold but not the details.

pLDDT. pLDDT is the predicted lDDT-Cα score: AlphaFold's confidence that the local environment of each residue (all inter-atomic distances within 15 Å) is correctly placed. It is a per-residue number between 0 and 100, with higher meaning more reliable.

InterPro / GO / CATH / organism. Functional annotations link the protein to curated databases. InterPro entries identify conserved domains and families by matching the sequence against member-database signatures (Pfam, PROSITE, CDD, …). Gene Ontology (GO) terms describe molecular function, biological process, and cellular component in a controlled vocabulary. CATH places the structure in a hierarchical fold classification (Class/Architecture/Topology/Homologous-superfamily). The organism is the source species.

Contact-map, Ramachandran, and PAE plots. Three diagnostic plots accompany the record. The Cα contact map visualizes the tertiary structure as a 2D adjacency matrix (8 Å cutoff, sequence-local contacts suppressed). The Ramachandran plot shows the distribution of backbone (φ, ψ) torsions, with points in the α and β basins reflecting secondary structure content. The PAE plot shows AlphaFold's inter-residue confidence as a color matrix.

mmCIF coordinates. The mmCIF table is the protein's shape written out atom by atom. For each backbone N, Cα, C, and carbonyl O, it records an (x, y, z) coordinate triple in Å plus the residue type, chain letter, and residue number.

Radius of gyration, Cα contacts, bounding box. Three whole-structure scalars: the radius of gyration (RMS distance of Cα from centroid, in Å), the count of Cα–Cα contacts (pairs closer than 8 Å and separated by more than four residues in sequence — i.e. tertiary, not local, contacts), and the bounding-box dimensions. Together they distinguish compact globular folds from extended fibres or disordered chains.

Foldseek 3Di. The Foldseek 3Di string encodes local tertiary geometry as a 20-letter alphabet — one character per residue — derived from the relative positions of nearby Cα atoms. Unlike the amino-acid sequence, 3Di is a direct function of the 3D structure, so two proteins with the same fold have similar 3Di strings even at low sequence identity.

Rendered structure images. Six rendered views show the 3D structure from the faces of a cube — i.e. along ±x, ±y, ±z. Rendering representation is drawn randomly per protein from cartoon (secondary-structure ribbons), sticks (backbone bonds), or molecular surface; coloring is either N→C rainbow (blue at the N-terminus through red at the C-terminus) or one color per chain.

Nearest PDB structures. The Foldseek neighbor list gives the closest experimentally determined structures in the PDB, ranked by structural alignment. TM-score near 1 means near-identical fold; near 0.3 means only rough topology match. This is how one finds what a novel AlphaFold prediction most resembles in the solved-structure universe.

Solvent-accessible surface area. SASA measures how much of the protein is reachable by solvent. It is computed by rolling a water-sized probe over the atomic surface and summing the exposed area (Å²). Per-residue SASA distinguishes core (buried, low SASA) from surface (exposed, high SASA) residues; total SASA is a whole-molecule size measure.